Protein AF-A0A1F6S531-F1 (afdb_monomer_lite)

pLDDT: mean 73.33, std 18.39, range [29.98, 95.81]

Sequence 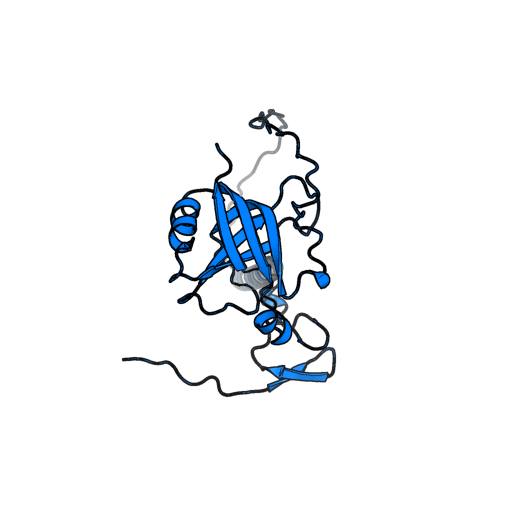(204 aa):
MEQKSELAGQTKKCPQCGEEILASAKKCKHCQADLRNWFVKHKIATAILALLVLIVIISAGGKNEEENKNIPASSNAESKSTAPSKKTVPLVNDPTIKQIGSIPADYIGQSFVLKVNAKTADYYNYGFDDETKYYALEIWDDSVDGDLDSIYAYVDKNDTNKQLVNQLLDSSVQLEINASIPKAKYESGSNAFMKIDSWKTLGN

Radius of gyration: 24.16 Å; chains: 1; bounding box: 59×64×54 Å

Foldseek 3Di:
DDDDDDPPDDWDADPPPRDIDGPPDQADLPPRDGPDDPCVVCVPVVVVVVVVVVVVVAVVVDDDDDDDDDDDDDDDDDDDDDDPDDPPDDDDPDVQEDAPVDPDPVQAQHKGKYWWKKAWDPDDAFQPPPPVFKTKMWIADPVDDDPPRTDIEIETCPDPCVVVHVVRHVHIFTKIFTKGAHNVSVVVSRPRGIYGPDIDTDDD

Secondary structure (DSSP, 8-state):
----------EEE-TTT--EEETT-SB-TTT--B-S-HHHHTHHHHHHHHHHHHHHHHHHS---------------------------PPPP--TTEEPTT---GGGBT-EEEEEEEEEEES---TT---TTTEEEEEEE-TT--STT-EEEEEEETTSTTHHHHHHHSSS-EEEEEEEEB-HHHHHTT-----EEEEEEEPP-

Structure (mmCIF, N/CA/C/O backbone):
data_AF-A0A1F6S531-F1
#
_entry.id   AF-A0A1F6S531-F1
#
loop_
_atom_site.group_PDB
_atom_site.id
_atom_site.type_symbol
_atom_site.label_atom_id
_atom_site.label_alt_id
_atom_site.label_comp_id
_atom_site.label_asym_id
_atom_site.label_entity_id
_atom_site.label_seq_id
_atom_site.pdbx_PDB_ins_code
_atom_site.Cartn_x
_atom_site.Cartn_y
_atom_site.Cartn_z
_atom_site.occupancy
_atom_site.B_iso_or_equiv
_atom_site.auth_seq_id
_atom_site.auth_comp_id
_atom_site.auth_asym_id
_atom_site.auth_atom_id
_atom_site.pdbx_PDB_model_num
ATOM 1 N N . MET A 1 1 ? -2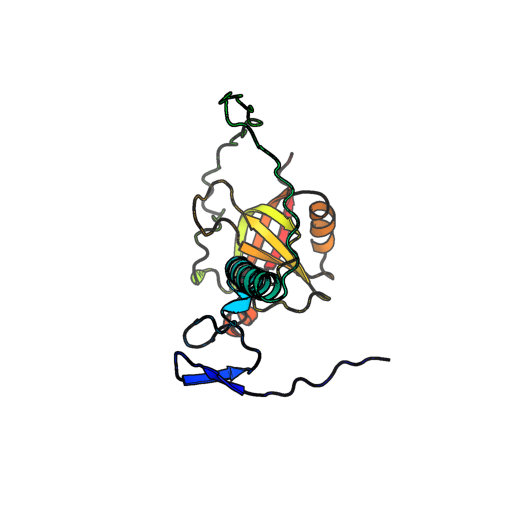6.397 -14.630 -7.270 1.00 39.91 1 MET A N 1
ATOM 2 C CA . MET A 1 1 ? -26.174 -15.839 -6.456 1.00 39.91 1 MET A CA 1
ATOM 3 C C . MET A 1 1 ? -24.800 -15.703 -5.846 1.00 39.91 1 MET A C 1
ATOM 5 O O . MET A 1 1 ? -23.796 -15.948 -6.500 1.00 39.91 1 MET A O 1
ATOM 9 N N . GLU A 1 2 ? -24.795 -15.152 -4.642 1.00 45.56 2 GLU A N 1
ATOM 10 C CA . GLU A 1 2 ? -23.636 -15.043 -3.772 1.00 45.56 2 GLU A CA 1
ATOM 11 C C . GLU A 1 2 ? -23.184 -16.438 -3.334 1.00 45.56 2 GLU A C 1
ATOM 13 O O . GLU A 1 2 ? -24.001 -17.249 -2.902 1.00 45.56 2 GLU A O 1
ATOM 18 N N . GLN A 1 3 ? -21.882 -16.701 -3.402 1.00 43.41 3 GLN A N 1
ATOM 19 C CA . GLN A 1 3 ? -21.244 -17.734 -2.590 1.00 43.41 3 GLN A CA 1
ATOM 20 C C . GLN A 1 3 ? -20.062 -17.107 -1.855 1.00 43.41 3 GLN A C 1
ATOM 22 O O . GLN A 1 3 ? -18.906 -17.193 -2.257 1.00 43.41 3 GLN A O 1
ATOM 27 N N . LYS A 1 4 ? -20.404 -16.428 -0.762 1.00 53.31 4 LYS A N 1
ATOM 28 C CA . LYS A 1 4 ? -19.510 -16.074 0.334 1.00 53.31 4 LYS A CA 1
ATOM 29 C C . LYS A 1 4 ? -19.969 -16.918 1.517 1.00 53.31 4 LYS A C 1
ATOM 31 O O . LYS A 1 4 ? -21.057 -16.655 2.009 1.00 53.31 4 LYS A O 1
ATOM 36 N N . SER A 1 5 ? -19.185 -17.921 1.918 1.00 51.22 5 SER A N 1
ATOM 37 C CA . SER A 1 5 ? -19.140 -18.516 3.271 1.00 51.22 5 SER A CA 1
ATOM 38 C C . SER A 1 5 ? -18.711 -19.984 3.210 1.00 51.22 5 SER A C 1
ATOM 40 O O . SER A 1 5 ? -19.517 -20.835 2.867 1.00 51.22 5 SER A O 1
ATOM 42 N N . GLU A 1 6 ? -17.447 -20.261 3.545 1.00 49.41 6 GLU A N 1
ATOM 43 C CA . GLU A 1 6 ? -17.045 -21.201 4.610 1.00 49.41 6 GLU A CA 1
ATOM 44 C C . GLU A 1 6 ? -15.519 -21.371 4.583 1.00 49.41 6 GLU A C 1
ATOM 46 O O . GLU A 1 6 ? -14.966 -22.217 3.888 1.00 49.41 6 GLU A O 1
ATOM 51 N N . LEU A 1 7 ? -14.805 -20.558 5.364 1.00 50.81 7 LEU A N 1
ATOM 52 C CA . LEU A 1 7 ? -13.472 -20.934 5.840 1.00 50.81 7 LEU A CA 1
ATOM 53 C C . LEU A 1 7 ? -13.449 -20.779 7.357 1.00 50.81 7 LEU A C 1
ATOM 55 O O . LEU A 1 7 ? -12.775 -19.921 7.926 1.00 50.81 7 LEU A O 1
ATOM 59 N N . ALA A 1 8 ? -14.263 -21.600 8.013 1.00 49.06 8 ALA A N 1
ATOM 60 C CA . ALA A 1 8 ? -14.217 -21.779 9.449 1.00 49.06 8 ALA A CA 1
ATOM 61 C C . ALA A 1 8 ? -12.842 -22.348 9.850 1.00 49.06 8 ALA A C 1
ATOM 63 O O . ALA A 1 8 ? -12.523 -23.506 9.599 1.00 49.06 8 ALA A O 1
ATOM 64 N N . GLY A 1 9 ? -12.006 -21.490 10.435 1.00 59.53 9 GLY A N 1
ATOM 65 C CA . GLY A 1 9 ? -11.371 -21.731 11.733 1.00 59.53 9 GLY A CA 1
ATOM 66 C C . GLY A 1 9 ? -10.470 -22.950 11.942 1.00 59.53 9 GLY A C 1
ATOM 67 O O . GLY A 1 9 ? -10.206 -23.263 13.095 1.00 59.53 9 GLY A O 1
ATOM 68 N N . GLN A 1 10 ? -9.974 -23.642 10.915 1.00 77.44 10 GLN A N 1
ATOM 69 C CA . GLN A 1 10 ? -8.943 -24.656 11.159 1.00 77.44 10 GLN A CA 1
ATOM 70 C C . GLN A 1 10 ? -7.645 -23.975 11.602 1.00 77.44 10 GLN A C 1
ATOM 72 O O . GLN A 1 10 ? -7.103 -23.118 10.898 1.00 77.44 10 GLN A O 1
ATOM 77 N N . THR A 1 11 ? -7.154 -24.353 12.778 1.00 88.50 11 THR A N 1
ATOM 78 C CA . THR A 1 11 ? -5.864 -23.946 13.330 1.00 88.50 11 THR A CA 1
ATOM 79 C C . THR A 1 11 ? -4.864 -25.094 13.225 1.00 88.50 11 THR A C 1
ATOM 81 O O . THR A 1 11 ? -5.215 -26.269 13.130 1.00 88.50 11 THR A O 1
ATOM 84 N N . LYS A 1 12 ? -3.581 -24.754 13.181 1.00 91.44 12 LYS A N 1
ATOM 85 C CA . LYS A 1 12 ? -2.459 -25.694 13.209 1.00 91.44 12 LYS A CA 1
ATOM 86 C C . LYS A 1 12 ? -1.388 -25.155 14.146 1.00 91.44 12 LYS A C 1
ATOM 88 O O . LYS A 1 12 ? -1.343 -23.956 14.412 1.00 91.44 12 LYS A O 1
ATOM 93 N N . LYS A 1 13 ? -0.484 -26.016 14.606 1.00 95.81 13 LYS A N 1
ATOM 94 C CA . LYS A 1 13 ? 0.700 -25.560 15.342 1.00 95.81 13 LYS A CA 1
ATOM 95 C C . LYS A 1 13 ? 1.766 -25.042 14.385 1.00 95.81 13 LYS A C 1
ATOM 97 O O . LYS A 1 13 ? 2.005 -25.621 13.324 1.00 95.81 13 LYS A O 1
ATOM 102 N N . CYS A 1 14 ? 2.422 -23.952 14.763 1.00 92.12 14 CYS A N 1
ATOM 103 C CA . CYS A 1 14 ? 3.577 -23.441 14.051 1.00 92.12 14 CYS A CA 1
ATOM 104 C C . CYS A 1 14 ? 4.725 -24.464 14.137 1.00 92.12 14 CYS A C 1
ATOM 106 O O . CYS A 1 14 ? 5.124 -24.826 15.243 1.00 92.12 14 CYS A O 1
ATOM 108 N N . PRO A 1 15 ? 5.325 -24.884 13.012 1.00 90.00 15 PRO A N 1
ATOM 109 C CA . PRO A 1 15 ? 6.425 -25.850 13.008 1.00 90.00 15 PRO A CA 1
ATOM 110 C C . PRO A 1 15 ? 7.745 -25.289 13.558 1.00 90.00 15 PRO A C 1
ATOM 112 O O . PRO A 1 15 ? 8.718 -26.026 13.652 1.00 90.00 15 PRO A O 1
ATOM 115 N N . GLN A 1 16 ? 7.821 -23.988 13.857 1.00 94.00 16 GLN A N 1
ATOM 116 C CA . GLN A 1 16 ? 9.036 -23.343 14.367 1.00 94.00 16 GLN A CA 1
ATOM 117 C C . GLN A 1 16 ? 8.944 -23.005 15.854 1.00 94.00 16 GLN A C 1
ATOM 119 O O . GLN A 1 16 ? 9.917 -23.190 16.571 1.00 94.00 16 GLN A O 1
ATOM 124 N N . CYS A 1 17 ? 7.787 -22.532 16.330 1.00 93.31 17 CYS A N 1
ATOM 125 C CA . CYS A 1 17 ? 7.618 -22.139 17.734 1.00 93.31 17 CYS A CA 1
ATOM 126 C C . CYS A 1 17 ? 6.516 -22.901 18.483 1.00 93.31 17 CYS A C 1
ATOM 128 O O . CYS A 1 17 ? 6.317 -22.653 19.663 1.00 93.31 17 CYS A O 1
ATOM 130 N N . GLY A 1 18 ? 5.776 -23.801 17.829 1.00 94.12 18 GLY A N 1
ATOM 131 C CA . GLY A 1 18 ? 4.748 -24.635 18.468 1.00 94.12 18 GLY A CA 1
ATOM 132 C C . GLY A 1 18 ? 3.410 -23.947 18.760 1.00 94.12 18 GLY A C 1
ATOM 133 O O . GLY A 1 18 ? 2.445 -24.640 19.080 1.00 94.12 18 GLY A O 1
ATOM 134 N N . GLU A 1 19 ? 3.334 -22.624 18.605 1.00 93.69 19 GLU A N 1
ATOM 135 C CA . GLU A 1 19 ? 2.134 -21.827 18.884 1.00 93.69 19 GLU A CA 1
ATOM 136 C C . GLU A 1 19 ? 0.988 -22.076 17.903 1.00 93.69 19 GLU A C 1
ATOM 138 O O . GLU A 1 19 ? 1.203 -22.439 16.742 1.00 93.69 19 GLU A O 1
ATOM 143 N N . GLU A 1 20 ? -0.239 -21.841 18.362 1.00 93.12 20 GLU A N 1
ATOM 144 C CA . GLU A 1 20 ? -1.445 -22.049 17.567 1.00 93.12 20 GLU A CA 1
ATOM 145 C C . GLU A 1 20 ? -1.684 -20.897 16.579 1.00 93.12 20 GLU A C 1
ATOM 147 O O . GLU A 1 20 ? -1.779 -19.717 16.927 1.00 93.12 20 GLU A O 1
ATOM 152 N N . ILE A 1 21 ? -1.767 -21.253 15.300 1.00 89.62 21 ILE A N 1
ATOM 153 C CA . ILE A 1 21 ? -1.905 -20.326 14.178 1.00 89.62 21 ILE A CA 1
ATOM 154 C C . ILE A 1 21 ? -3.017 -20.797 13.243 1.00 89.62 21 ILE A C 1
ATOM 156 O O . ILE A 1 21 ? -3.363 -21.974 13.207 1.00 89.62 21 ILE A O 1
ATOM 160 N N . LEU A 1 22 ? -3.558 -19.893 12.429 1.00 86.88 22 LEU A N 1
ATOM 161 C CA . LEU A 1 22 ? -4.527 -20.266 11.398 1.00 86.88 22 LEU A CA 1
ATOM 162 C C . LEU A 1 22 ? -3.893 -21.244 10.396 1.00 86.88 22 LEU A C 1
ATOM 164 O O . LEU A 1 22 ? -2.735 -21.086 10.001 1.00 86.88 22 LEU A O 1
ATOM 168 N N . ALA A 1 23 ? -4.647 -22.241 9.936 1.00 84.94 23 ALA A N 1
ATOM 169 C CA . ALA A 1 23 ? -4.158 -23.228 8.973 1.00 84.94 23 ALA A CA 1
ATOM 170 C C . ALA A 1 23 ? -3.715 -22.579 7.651 1.00 84.94 23 ALA A C 1
ATOM 172 O O . ALA A 1 23 ? -2.736 -23.022 7.042 1.00 84.94 23 ALA A O 1
ATOM 173 N N . SER A 1 24 ? -4.369 -21.481 7.266 1.00 82.12 24 SER A N 1
ATOM 174 C CA . SER A 1 24 ? -4.050 -20.648 6.101 1.00 82.12 24 SER A CA 1
ATOM 175 C C . SER A 1 24 ? -2.905 -19.649 6.327 1.00 82.12 24 SER A C 1
ATOM 177 O O . SER A 1 24 ? -2.511 -18.952 5.389 1.00 82.12 24 SER A O 1
ATOM 179 N N . ALA A 1 25 ? -2.340 -19.561 7.539 1.00 83.75 25 ALA A N 1
ATOM 180 C CA . ALA A 1 25 ? -1.285 -18.601 7.846 1.00 83.75 25 ALA A CA 1
ATOM 181 C C . ALA A 1 25 ? -0.012 -18.884 7.029 1.00 83.75 25 ALA A C 1
ATOM 183 O O . ALA A 1 25 ? 0.567 -19.972 7.095 1.00 83.75 25 ALA A O 1
ATOM 184 N N . LYS A 1 26 ? 0.438 -17.869 6.280 1.00 87.44 26 LYS A N 1
ATOM 185 C CA . LYS A 1 26 ? 1.689 -17.874 5.496 1.00 87.44 26 LYS A CA 1
ATOM 186 C C . LYS A 1 26 ? 2.912 -17.466 6.325 1.00 87.44 26 LYS A C 1
ATOM 188 O O . LYS A 1 26 ? 4.030 -17.781 5.940 1.00 87.44 26 LYS A O 1
ATOM 193 N N . LYS A 1 27 ? 2.706 -16.792 7.458 1.00 85.56 27 LYS A N 1
ATOM 194 C CA . LYS A 1 27 ? 3.731 -16.450 8.452 1.00 85.56 27 LYS A CA 1
ATOM 195 C C . LYS A 1 27 ? 3.190 -16.660 9.859 1.00 85.56 27 LYS A C 1
ATOM 197 O O . LYS A 1 27 ? 1.991 -16.504 10.090 1.00 85.56 27 LYS A O 1
ATOM 202 N N . CYS A 1 28 ? 4.067 -17.003 10.795 1.00 86.69 28 CYS A N 1
ATOM 203 C CA . CYS A 1 28 ? 3.702 -17.112 12.203 1.00 86.69 28 CYS A CA 1
ATOM 204 C C . CYS A 1 28 ? 3.642 -15.730 12.868 1.00 86.69 28 CYS A C 1
ATOM 206 O O . CYS A 1 28 ? 4.615 -14.989 12.809 1.00 86.69 28 CYS A O 1
ATOM 208 N N . LYS A 1 29 ? 2.550 -15.405 13.570 1.00 85.75 29 LYS A N 1
ATOM 209 C CA . LYS A 1 29 ? 2.426 -14.138 14.319 1.00 85.75 29 LYS A CA 1
ATOM 210 C C . LYS A 1 29 ? 3.319 -14.061 15.567 1.00 85.75 29 LYS A C 1
ATOM 212 O O . LYS A 1 29 ? 3.649 -12.969 16.007 1.00 85.75 29 LYS A O 1
ATOM 217 N N . HIS A 1 30 ? 3.715 -15.210 16.117 1.00 86.31 30 HIS A N 1
ATOM 218 C CA . HIS A 1 30 ? 4.507 -15.288 17.348 1.00 86.31 30 HIS A CA 1
ATOM 219 C C . HIS A 1 30 ? 6.012 -15.206 17.079 1.00 86.31 30 HIS A C 1
ATOM 221 O O . HIS A 1 30 ? 6.714 -14.464 17.752 1.00 86.31 30 HIS A O 1
ATOM 227 N N . CYS A 1 31 ? 6.509 -15.947 16.082 1.00 84.75 31 CYS A N 1
ATOM 228 C CA . CYS A 1 31 ? 7.944 -16.033 15.785 1.00 84.75 31 CYS A CA 1
ATOM 229 C C . CYS A 1 31 ? 8.347 -15.475 14.415 1.00 84.75 31 CYS A C 1
ATOM 231 O O . CYS A 1 31 ? 9.515 -15.545 14.052 1.00 84.75 31 CYS A O 1
ATOM 233 N N . GLN A 1 32 ? 7.394 -14.969 13.626 1.00 83.94 32 GLN A N 1
ATOM 234 C CA . GLN A 1 32 ? 7.625 -14.374 12.300 1.00 83.94 32 GLN A CA 1
ATOM 235 C C . GLN A 1 32 ? 8.219 -15.318 11.239 1.00 83.94 32 GLN A C 1
ATOM 237 O O . GLN A 1 32 ? 8.514 -14.888 10.122 1.00 83.94 32 GLN A O 1
ATOM 242 N N . ALA A 1 33 ? 8.322 -16.618 11.537 1.00 83.06 33 ALA A N 1
ATOM 243 C CA . ALA A 1 33 ? 8.775 -17.616 10.579 1.00 83.06 33 ALA A CA 1
ATOM 244 C C . ALA A 1 33 ? 7.851 -17.700 9.354 1.00 83.06 33 ALA A C 1
ATOM 246 O O . ALA A 1 33 ? 6.623 -17.647 9.478 1.00 83.06 33 ALA A O 1
ATOM 247 N N . ASP A 1 34 ? 8.456 -17.867 8.176 1.00 86.50 34 ASP A N 1
ATOM 248 C CA . ASP A 1 34 ? 7.755 -18.104 6.914 1.00 86.50 34 ASP A CA 1
ATOM 249 C C . ASP A 1 34 ? 7.265 -19.553 6.844 1.00 86.50 34 ASP A C 1
ATOM 251 O O . ASP A 1 34 ? 8.038 -20.494 7.006 1.00 86.50 34 ASP A O 1
ATOM 255 N N . LEU A 1 35 ? 5.963 -19.721 6.630 1.00 87.19 35 LEU A N 1
ATOM 256 C CA . LEU A 1 35 ? 5.263 -21.006 6.643 1.00 87.19 35 LEU A CA 1
ATOM 257 C C . LEU A 1 35 ? 4.836 -21.447 5.243 1.00 87.19 35 LEU A C 1
ATOM 259 O O . LEU A 1 35 ? 4.127 -22.444 5.096 1.00 87.19 35 LEU A O 1
ATOM 263 N N . ARG A 1 36 ? 5.204 -20.685 4.208 1.00 85.19 36 ARG A N 1
ATOM 264 C CA . ARG A 1 36 ? 4.893 -21.031 2.821 1.00 85.19 36 ARG A CA 1
ATOM 265 C C . ARG A 1 36 ? 5.689 -22.261 2.407 1.00 85.19 36 ARG A C 1
ATOM 267 O O . ARG A 1 36 ? 6.866 -22.394 2.736 1.00 85.19 36 ARG A O 1
ATOM 274 N N . ASN A 1 37 ? 5.054 -23.133 1.624 1.00 80.75 37 ASN A N 1
ATOM 275 C CA . ASN A 1 37 ? 5.745 -24.268 1.024 1.00 80.75 37 ASN A CA 1
ATOM 276 C C . ASN A 1 37 ? 6.974 -23.778 0.251 1.00 80.75 37 ASN A C 1
ATOM 278 O O . ASN A 1 37 ? 6.879 -22.847 -0.555 1.00 80.75 37 ASN A O 1
ATOM 282 N N . TRP A 1 38 ? 8.105 -24.457 0.451 1.00 77.88 38 TRP A N 1
ATOM 283 C CA . TRP A 1 38 ? 9.367 -24.162 -0.231 1.00 77.88 38 TRP A CA 1
ATOM 284 C C . TRP A 1 38 ? 9.188 -24.057 -1.754 1.00 77.88 38 TRP A C 1
ATOM 286 O O . TRP A 1 38 ? 9.737 -23.155 -2.388 1.00 77.88 38 TRP A O 1
ATOM 296 N N . PHE A 1 39 ? 8.307 -24.894 -2.313 1.00 72.12 39 PHE A N 1
ATOM 297 C CA . PHE A 1 39 ? 7.998 -24.916 -3.738 1.00 72.12 39 PHE A CA 1
ATOM 298 C C . PHE A 1 39 ? 7.416 -23.602 -4.287 1.00 72.12 39 PHE A C 1
ATOM 300 O O . PHE A 1 39 ? 7.673 -23.244 -5.435 1.00 72.12 39 PHE A O 1
ATOM 307 N N . VAL A 1 40 ? 6.652 -22.868 -3.471 1.00 74.12 40 VAL A N 1
ATOM 308 C CA . VAL A 1 40 ? 6.044 -21.580 -3.849 1.00 74.12 40 VAL A CA 1
ATOM 309 C C . VAL A 1 40 ? 7.046 -20.435 -3.693 1.00 74.12 40 VAL A C 1
ATOM 311 O O . VAL A 1 40 ? 6.989 -19.462 -4.444 1.00 74.12 40 VAL A O 1
ATOM 314 N N . LYS A 1 41 ? 7.977 -20.554 -2.739 1.00 75.00 41 LYS A N 1
ATOM 315 C CA . LYS A 1 41 ? 9.041 -19.570 -2.506 1.00 75.00 41 LYS A CA 1
ATOM 316 C C . LYS A 1 41 ? 10.108 -19.614 -3.602 1.00 75.00 41 LYS A C 1
ATOM 318 O O . LYS A 1 41 ? 10.566 -18.567 -4.043 1.00 75.00 41 LYS A O 1
ATOM 323 N N . HIS A 1 42 ? 10.470 -20.805 -4.075 1.00 81.88 42 HIS A N 1
ATOM 324 C CA . HIS A 1 42 ? 11.524 -20.992 -5.072 1.00 81.88 42 HIS A CA 1
ATOM 325 C C . HIS A 1 42 ? 10.966 -21.453 -6.420 1.00 81.88 42 HIS A C 1
ATOM 327 O O . HIS A 1 42 ? 11.337 -22.513 -6.915 1.00 81.88 42 HIS A O 1
ATOM 333 N N . LYS A 1 43 ? 10.103 -20.629 -7.034 1.00 80.69 43 LYS A N 1
ATOM 334 C CA . LYS A 1 43 ? 9.470 -20.909 -8.341 1.00 80.69 43 LYS A CA 1
ATOM 335 C C . LYS A 1 43 ? 10.474 -21.301 -9.436 1.00 80.69 43 LYS A C 1
ATOM 337 O O . LYS A 1 43 ? 10.178 -22.142 -10.273 1.00 80.69 43 LYS A O 1
ATOM 342 N N . ILE A 1 44 ? 11.667 -20.704 -9.415 1.00 84.75 44 ILE A N 1
ATOM 343 C CA . ILE A 1 44 ? 12.729 -20.993 -10.387 1.00 84.75 44 ILE A CA 1
ATOM 344 C C . ILE A 1 44 ? 13.367 -22.362 -10.107 1.00 84.75 44 ILE A C 1
ATOM 346 O O . ILE A 1 44 ? 13.503 -23.171 -11.018 1.00 84.75 44 ILE A O 1
ATOM 350 N N . ALA A 1 45 ? 13.707 -22.665 -8.850 1.00 85.06 45 ALA A N 1
ATOM 351 C CA . ALA A 1 45 ? 14.329 -23.945 -8.498 1.00 85.06 45 ALA A CA 1
ATOM 352 C C . ALA A 1 45 ? 13.374 -25.128 -8.717 1.00 85.06 45 ALA A C 1
ATOM 354 O O . ALA A 1 45 ? 13.795 -26.191 -9.167 1.00 85.06 45 ALA A O 1
ATOM 355 N N . THR A 1 46 ? 12.081 -24.940 -8.444 1.00 87.25 46 THR A N 1
ATOM 356 C CA . THR A 1 46 ? 11.062 -25.959 -8.714 1.00 87.25 46 THR A CA 1
ATOM 357 C C . THR A 1 46 ? 10.824 -26.174 -10.198 1.00 87.25 46 THR A C 1
ATOM 359 O O . THR A 1 46 ? 10.699 -27.323 -10.612 1.00 87.25 46 THR A O 1
ATOM 362 N N . ALA A 1 47 ? 10.826 -25.109 -11.004 1.00 89.25 47 ALA A N 1
ATOM 363 C CA . ALA A 1 47 ? 10.767 -25.224 -12.458 1.00 89.25 47 ALA A CA 1
ATOM 364 C C . ALA A 1 47 ? 11.977 -25.989 -13.019 1.00 89.25 47 ALA A C 1
ATOM 366 O O . ALA A 1 47 ? 11.804 -26.888 -13.838 1.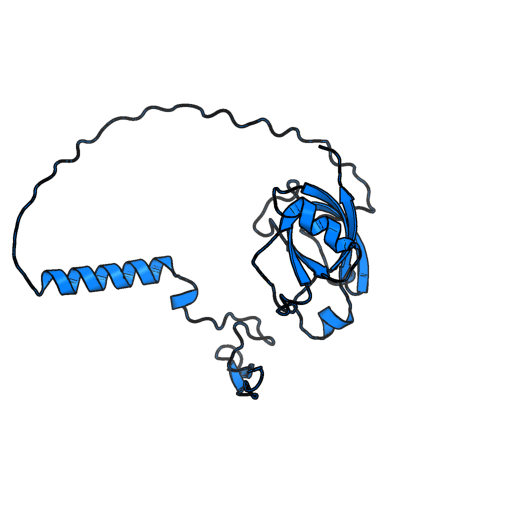00 89.25 47 ALA A O 1
ATOM 367 N N . ILE A 1 48 ? 13.188 -25.695 -12.530 1.00 92.44 48 ILE A N 1
ATOM 368 C CA . ILE A 1 48 ? 14.414 -26.405 -12.931 1.00 92.44 48 ILE A CA 1
ATOM 369 C C . ILE A 1 48 ? 14.338 -27.887 -12.543 1.00 92.44 48 ILE A C 1
ATOM 371 O O . ILE A 1 48 ? 14.633 -28.751 -13.364 1.00 92.44 48 ILE A O 1
ATOM 375 N N . LEU A 1 49 ? 13.906 -28.206 -11.320 1.00 90.06 49 LEU A N 1
ATOM 376 C CA . LEU A 1 49 ? 13.793 -29.594 -10.867 1.00 90.06 49 LEU A CA 1
ATOM 377 C C . LEU A 1 49 ? 12.744 -30.378 -11.671 1.00 90.06 49 LEU A C 1
ATOM 379 O O . LEU A 1 49 ? 13.001 -31.513 -12.064 1.00 90.06 49 LEU A O 1
ATOM 383 N N . ALA A 1 50 ? 11.598 -29.765 -11.976 1.00 91.31 50 ALA A N 1
ATOM 384 C CA . ALA A 1 50 ? 10.585 -30.365 -12.840 1.00 91.31 50 ALA A CA 1
ATOM 385 C C . ALA A 1 50 ? 11.114 -30.611 -14.264 1.00 91.31 50 ALA A C 1
ATOM 387 O O . ALA A 1 50 ? 10.866 -31.675 -14.830 1.00 91.31 50 ALA A O 1
ATOM 388 N N . LEU A 1 51 ? 11.886 -29.670 -14.820 1.00 92.56 51 LEU A N 1
ATOM 389 C CA . LEU A 1 51 ? 12.515 -29.812 -16.135 1.00 92.56 51 LEU A CA 1
ATOM 390 C C . LEU A 1 51 ? 13.529 -30.964 -16.162 1.00 92.56 51 LEU A C 1
ATOM 392 O O . LEU A 1 51 ? 13.520 -31.762 -17.095 1.00 92.56 51 LEU A O 1
ATOM 396 N N . LEU A 1 52 ? 14.367 -31.092 -15.130 1.00 92.88 52 LEU A N 1
ATOM 397 C CA . LEU A 1 52 ? 15.328 -32.194 -15.024 1.00 92.88 52 LEU A CA 1
ATOM 398 C C . LEU A 1 52 ? 14.627 -33.555 -14.950 1.00 92.88 52 LEU A C 1
ATOM 400 O O . LEU A 1 52 ? 15.031 -34.491 -15.635 1.00 92.88 52 LEU A O 1
ATOM 404 N N . VAL A 1 53 ? 13.541 -33.658 -14.179 1.00 92.44 53 VAL A N 1
ATOM 405 C CA . VAL A 1 53 ? 12.722 -34.879 -14.121 1.00 92.44 53 VAL A CA 1
ATOM 406 C C . VAL A 1 53 ? 12.096 -35.185 -15.486 1.00 92.44 53 VAL A C 1
ATOM 408 O O . VAL A 1 53 ? 12.105 -36.338 -15.915 1.00 92.44 53 VAL A O 1
ATOM 411 N N . LEU A 1 54 ? 11.614 -34.168 -16.208 1.00 90.44 54 LEU A N 1
ATOM 412 C CA . LEU A 1 54 ? 11.050 -34.330 -17.550 1.00 90.44 54 LEU A CA 1
ATOM 413 C C . LEU A 1 54 ? 12.088 -34.871 -18.550 1.00 90.44 54 LEU A C 1
ATOM 415 O O . LEU A 1 54 ? 11.781 -35.789 -19.306 1.00 90.44 54 LEU A O 1
ATOM 419 N N . ILE A 1 55 ? 13.324 -34.357 -18.523 1.00 87.12 55 ILE A N 1
ATOM 420 C CA . ILE A 1 55 ? 14.426 -34.823 -19.389 1.00 87.12 55 ILE A CA 1
ATOM 421 C C . ILE A 1 55 ? 14.734 -36.303 -19.134 1.00 87.12 55 ILE A C 1
ATOM 423 O O . ILE A 1 55 ? 14.921 -37.066 -20.085 1.00 87.12 55 ILE A O 1
ATOM 427 N N . VAL A 1 56 ? 14.741 -36.736 -17.869 1.00 87.69 56 VAL A N 1
ATOM 428 C CA . VAL A 1 56 ? 14.957 -38.148 -17.511 1.00 87.69 56 VAL A CA 1
ATOM 429 C C . VAL A 1 56 ? 13.830 -39.036 -18.052 1.00 87.69 56 VAL A C 1
ATOM 431 O O . VAL A 1 56 ? 14.108 -40.098 -18.605 1.00 87.69 56 VAL A O 1
ATOM 434 N N . ILE A 1 57 ? 12.571 -38.592 -17.962 1.00 85.19 57 ILE A N 1
ATOM 435 C CA . ILE A 1 57 ? 11.415 -39.338 -18.489 1.00 85.19 57 ILE A CA 1
ATOM 436 C C . ILE A 1 57 ? 11.482 -39.460 -20.020 1.00 85.19 57 ILE A C 1
ATOM 438 O O . ILE A 1 57 ? 11.249 -40.544 -20.552 1.00 85.19 57 ILE A O 1
ATOM 442 N N . ILE A 1 58 ? 11.845 -38.386 -20.730 1.00 78.19 58 ILE A N 1
ATOM 443 C CA . ILE A 1 58 ? 11.990 -38.397 -22.197 1.00 78.19 58 ILE A CA 1
ATOM 444 C C . ILE A 1 58 ? 13.132 -39.332 -22.622 1.00 78.19 58 ILE A C 1
ATOM 446 O O . ILE A 1 58 ? 12.990 -40.094 -23.575 1.00 78.19 58 ILE A O 1
ATOM 450 N N . SER A 1 59 ? 14.239 -39.336 -21.876 1.00 68.69 59 SER A N 1
ATOM 451 C CA . SER A 1 59 ? 15.411 -40.174 -22.175 1.00 68.69 59 SER A CA 1
ATOM 452 C C . SER A 1 59 ? 15.150 -41.672 -21.955 1.00 68.69 59 SER A C 1
ATOM 454 O O . SER A 1 59 ? 15.785 -42.508 -22.592 1.00 68.69 59 SER A O 1
ATOM 456 N N . ALA A 1 60 ? 14.198 -42.029 -21.086 1.00 69.38 60 ALA A N 1
ATOM 457 C CA . ALA A 1 60 ? 13.800 -43.416 -20.836 1.00 69.38 60 ALA A CA 1
ATOM 458 C C . ALA A 1 60 ? 12.779 -43.970 -21.859 1.00 69.38 60 ALA A C 1
ATOM 460 O O . ALA A 1 60 ? 12.547 -45.178 -21.891 1.00 69.38 60 ALA A O 1
ATOM 461 N N . GLY A 1 61 ? 12.182 -43.119 -22.706 1.00 61.03 61 GLY A N 1
ATOM 462 C CA . GLY A 1 61 ? 11.158 -43.472 -23.704 1.00 61.03 61 GLY A CA 1
ATOM 463 C C . GLY A 1 61 ? 11.627 -43.333 -25.157 1.00 61.03 61 GLY A C 1
ATOM 464 O O . GLY A 1 61 ? 10.905 -42.780 -25.981 1.00 61.03 61 GLY A O 1
ATOM 465 N N . GLY A 1 62 ? 12.850 -43.779 -25.453 1.00 56.06 62 GLY A N 1
ATOM 466 C CA . GLY A 1 62 ? 13.604 -43.429 -26.659 1.00 56.06 62 GLY A CA 1
ATOM 467 C C . GLY A 1 62 ? 12.898 -43.547 -28.019 1.00 56.06 62 GLY A C 1
ATOM 468 O O . GLY A 1 62 ? 12.221 -44.529 -28.315 1.00 56.06 62 GLY A O 1
ATOM 469 N N . LYS A 1 63 ? 13.204 -42.570 -28.883 1.00 44.84 63 LYS A N 1
ATOM 470 C CA . LYS A 1 63 ? 13.486 -42.708 -30.323 1.00 44.84 63 LYS A CA 1
ATOM 471 C C . LYS A 1 63 ? 14.536 -41.648 -30.675 1.00 44.84 63 LYS A C 1
ATOM 473 O O . LYS A 1 63 ? 14.313 -40.464 -30.451 1.00 44.84 63 LYS A O 1
ATOM 478 N N . ASN A 1 64 ? 15.698 -42.104 -31.137 1.00 51.09 64 ASN A N 1
ATOM 479 C CA . ASN A 1 64 ? 16.829 -41.259 -31.508 1.00 51.09 64 ASN A CA 1
ATOM 480 C C . ASN A 1 64 ? 16.568 -40.613 -32.872 1.00 51.09 64 ASN A C 1
ATOM 482 O O . ASN A 1 64 ? 16.384 -41.336 -33.847 1.00 51.09 64 ASN A O 1
ATOM 486 N N . GLU A 1 65 ? 16.629 -39.287 -32.941 1.00 52.44 65 GLU A N 1
ATOM 487 C CA . GLU A 1 65 ? 16.881 -38.553 -34.181 1.00 52.44 65 GLU A CA 1
ATOM 488 C C . GLU A 1 65 ? 17.803 -37.375 -33.848 1.00 52.44 65 GLU A C 1
ATOM 490 O O . GLU A 1 65 ? 17.469 -36.482 -33.069 1.00 52.44 65 GLU A O 1
ATOM 495 N N . GLU A 1 66 ? 19.024 -37.458 -34.370 1.00 48.00 66 GLU A N 1
ATOM 496 C CA . GLU A 1 66 ? 20.066 -36.446 -34.257 1.00 48.00 66 GLU A CA 1
ATOM 497 C C . GLU A 1 66 ? 19.737 -35.277 -35.199 1.00 48.00 66 GLU A C 1
ATOM 499 O O . GLU A 1 66 ? 19.827 -35.423 -36.416 1.00 48.00 66 GLU A O 1
ATOM 504 N N . GLU A 1 67 ? 19.419 -34.092 -34.668 1.00 42.25 67 GLU A N 1
ATOM 505 C CA . GLU A 1 67 ? 19.589 -32.842 -35.422 1.00 42.25 67 GLU A CA 1
ATOM 506 C C . GLU A 1 67 ? 20.689 -32.009 -34.765 1.00 42.25 67 GLU A C 1
ATOM 508 O O . GLU A 1 67 ? 20.528 -31.372 -33.723 1.00 42.25 67 GLU A O 1
ATOM 513 N N . ASN A 1 68 ? 21.851 -32.055 -35.407 1.00 48.88 68 ASN A N 1
ATOM 514 C CA . ASN A 1 68 ? 23.026 -31.262 -35.105 1.00 48.88 68 ASN A CA 1
ATOM 515 C C . ASN A 1 68 ? 22.811 -29.825 -35.607 1.00 48.88 68 ASN A C 1
ATOM 517 O O . ASN A 1 68 ? 22.821 -29.579 -36.815 1.00 48.88 68 ASN A O 1
ATOM 521 N N . LYS A 1 69 ? 22.657 -28.861 -34.692 1.00 47.88 69 LYS A N 1
ATOM 522 C CA . LYS A 1 69 ? 22.825 -27.436 -35.007 1.00 47.88 69 LYS A CA 1
ATOM 523 C C . LYS A 1 69 ? 23.971 -26.839 -34.206 1.00 47.88 69 LYS A C 1
ATOM 525 O O . LYS A 1 69 ? 23.837 -26.460 -33.047 1.00 47.88 69 LYS A O 1
ATOM 530 N N . ASN A 1 70 ? 25.101 -26.753 -34.901 1.00 47.38 70 ASN A N 1
ATOM 531 C CA . ASN A 1 70 ? 26.247 -25.917 -34.580 1.00 47.38 70 ASN A CA 1
ATOM 532 C C . ASN A 1 70 ? 25.812 -24.475 -34.267 1.00 47.38 70 ASN A C 1
ATOM 534 O O . ASN A 1 70 ? 25.175 -23.823 -35.094 1.00 47.38 70 ASN A O 1
ATOM 538 N N . ILE A 1 71 ? 26.222 -23.965 -33.105 1.00 53.09 71 ILE A N 1
ATOM 539 C CA . ILE A 1 71 ? 26.196 -22.538 -32.766 1.00 53.09 71 ILE A CA 1
ATOM 540 C C . ILE A 1 71 ? 27.658 -22.073 -32.705 1.00 53.09 71 ILE A C 1
ATOM 542 O O . ILE A 1 71 ? 28.409 -22.588 -31.873 1.00 53.09 71 ILE A O 1
ATOM 546 N N . PRO A 1 72 ? 28.102 -21.139 -33.566 1.00 48.59 72 PRO A N 1
ATOM 547 C CA . PRO A 1 72 ? 29.442 -20.579 -33.477 1.00 48.59 72 PRO A CA 1
ATOM 548 C C . PRO A 1 72 ? 29.536 -19.495 -32.394 1.00 48.59 72 PRO A C 1
ATOM 550 O O . PRO A 1 72 ? 28.602 -18.731 -32.152 1.00 48.59 72 PRO A O 1
ATOM 553 N N . ALA A 1 73 ? 30.707 -19.453 -31.764 1.00 35.41 73 ALA A N 1
ATOM 554 C CA . ALA A 1 73 ? 31.128 -18.479 -30.767 1.00 35.41 73 ALA A CA 1
ATOM 555 C C . ALA A 1 73 ? 31.804 -17.244 -31.403 1.00 35.41 73 ALA A C 1
ATOM 557 O O . ALA A 1 73 ? 32.297 -17.308 -32.529 1.00 35.41 73 ALA A O 1
ATOM 558 N N . SER A 1 74 ? 31.947 -16.193 -30.579 1.00 39.28 74 SER A N 1
ATOM 559 C CA . SER A 1 74 ? 32.649 -14.907 -30.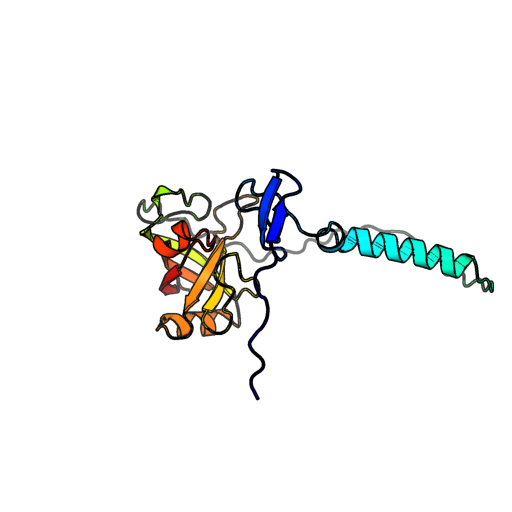793 1.00 39.28 74 SER A CA 1
ATOM 560 C C . SER A 1 74 ? 31.799 -13.820 -31.479 1.00 39.28 74 SER A C 1
ATOM 562 O O . SER A 1 74 ? 31.115 -14.098 -32.450 1.00 39.28 74 SER A O 1
ATOM 564 N N . SER A 1 75 ? 31.745 -12.558 -31.043 1.00 38.88 75 SER A N 1
ATOM 565 C CA . SER A 1 75 ? 32.739 -11.734 -30.348 1.00 38.88 75 SER A CA 1
ATOM 566 C C . SER A 1 75 ? 32.098 -10.606 -29.524 1.00 38.88 75 SER A C 1
ATOM 568 O O . SER A 1 75 ? 31.012 -10.128 -29.846 1.00 38.88 75 SER A O 1
ATOM 570 N N . ASN A 1 76 ? 32.837 -10.122 -28.523 1.00 47.66 76 ASN A N 1
ATOM 571 C CA . ASN A 1 76 ? 32.569 -8.881 -27.794 1.00 47.66 76 ASN A CA 1
ATOM 572 C C . ASN A 1 76 ? 32.396 -7.667 -28.726 1.00 47.66 76 ASN A C 1
ATOM 574 O O . ASN A 1 76 ? 33.234 -7.433 -29.596 1.00 47.66 76 ASN A O 1
ATOM 578 N N . ALA A 1 77 ? 31.387 -6.843 -28.437 1.00 38.97 77 ALA A N 1
ATOM 579 C CA . ALA A 1 77 ? 31.373 -5.417 -28.741 1.00 38.97 77 ALA A CA 1
ATOM 580 C C . ALA A 1 77 ? 30.549 -4.678 -27.677 1.00 38.97 77 ALA A C 1
ATOM 582 O O . ALA A 1 77 ? 29.336 -4.832 -27.551 1.00 38.97 77 ALA A O 1
ATOM 583 N N . GLU A 1 78 ? 31.274 -3.892 -26.895 1.00 38.38 78 GLU A N 1
ATOM 584 C CA . GLU A 1 78 ? 30.806 -2.870 -25.978 1.00 38.38 78 GLU A CA 1
ATOM 585 C C . GLU A 1 78 ? 30.074 -1.766 -26.754 1.00 38.38 78 GLU A C 1
ATOM 587 O O . GLU A 1 78 ? 30.626 -1.180 -27.682 1.00 38.38 78 GLU A O 1
ATOM 592 N N . SER A 1 79 ? 28.831 -1.466 -26.371 1.00 32.78 79 SER A N 1
ATOM 593 C CA . SER A 1 79 ? 28.142 -0.250 -26.806 1.00 32.78 79 SER A CA 1
ATOM 594 C C . SER A 1 79 ? 27.258 0.285 -25.684 1.00 32.78 79 SER A C 1
ATOM 596 O O . SER A 1 79 ? 26.069 -0.002 -25.584 1.00 32.78 79 SER A O 1
ATOM 598 N N . LYS A 1 80 ? 27.912 1.052 -24.810 1.00 39.66 80 LYS A N 1
ATOM 599 C CA . LYS A 1 80 ? 27.472 2.336 -24.247 1.00 39.66 80 LYS A CA 1
ATOM 600 C C . LYS A 1 80 ? 26.017 2.713 -24.583 1.00 39.66 80 LYS A C 1
ATOM 602 O O . LYS A 1 80 ? 25.756 3.387 -25.576 1.00 39.66 80 LYS A O 1
ATOM 607 N N . SER A 1 81 ? 25.087 2.318 -23.713 1.00 34.84 81 SER A N 1
ATOM 608 C CA . SER A 1 81 ? 23.738 2.883 -23.670 1.00 34.84 81 SER A CA 1
ATOM 609 C C . SER A 1 81 ? 23.708 3.974 -22.609 1.00 34.84 81 SER A C 1
ATOM 611 O O . SER A 1 81 ? 23.756 3.717 -21.407 1.00 34.84 81 SER A O 1
ATOM 613 N N . THR A 1 82 ? 23.697 5.210 -23.089 1.00 30.86 82 THR A N 1
ATOM 614 C CA . THR A 1 82 ? 23.579 6.441 -22.318 1.00 30.86 82 THR A CA 1
ATOM 615 C C . THR A 1 82 ? 22.258 6.434 -21.549 1.00 30.86 82 THR A C 1
ATOM 617 O O . THR A 1 82 ? 21.182 6.453 -22.142 1.00 30.86 82 THR A O 1
ATOM 620 N N . ALA A 1 83 ? 22.352 6.392 -20.223 1.00 36.78 83 ALA A N 1
ATOM 621 C CA . ALA A 1 83 ? 21.236 6.598 -19.313 1.00 36.78 83 ALA A CA 1
ATOM 622 C C . ALA A 1 83 ? 20.588 7.979 -19.549 1.00 36.78 83 ALA A C 1
ATOM 624 O O . ALA A 1 83 ? 21.317 8.969 -19.684 1.00 36.78 83 ALA A O 1
ATOM 625 N N . PRO A 1 84 ? 19.247 8.100 -19.544 1.00 33.69 84 PRO A N 1
ATOM 626 C CA . PRO A 1 84 ? 18.598 9.384 -19.343 1.00 33.69 84 PRO A CA 1
ATOM 627 C C . PRO A 1 84 ? 18.971 9.901 -17.953 1.00 33.69 84 PRO A C 1
ATOM 629 O O . PRO A 1 84 ? 18.668 9.301 -16.925 1.00 33.69 84 PRO A O 1
ATOM 632 N N . SER A 1 85 ? 19.716 10.999 -17.971 1.00 29.98 85 SER A N 1
ATOM 633 C CA . SER A 1 85 ? 20.304 11.696 -16.839 1.00 29.98 85 SER A CA 1
ATOM 634 C C . SER A 1 85 ? 19.308 11.927 -15.698 1.00 29.98 85 SER A C 1
ATOM 636 O O . SER A 1 85 ? 18.384 12.732 -15.820 1.00 29.98 85 SER A O 1
ATOM 638 N N . LYS A 1 86 ? 19.592 11.284 -14.560 1.00 38.84 86 LYS A N 1
ATOM 639 C CA . LYS A 1 86 ? 19.109 11.609 -13.213 1.00 38.84 86 LYS A CA 1
ATOM 640 C C . LYS A 1 86 ? 19.318 13.110 -12.972 1.00 38.84 86 LYS A C 1
ATOM 642 O O . LYS A 1 86 ? 20.440 13.558 -12.738 1.00 38.84 86 LYS A O 1
ATOM 647 N N . LYS A 1 87 ? 18.255 13.914 -13.071 1.00 31.56 87 LYS A N 1
ATOM 648 C CA . LYS A 1 87 ? 18.233 15.246 -12.458 1.00 31.56 87 LYS A CA 1
ATOM 649 C C . LYS A 1 87 ? 17.961 15.035 -10.975 1.00 31.56 87 LYS A C 1
ATOM 651 O O . LYS A 1 87 ? 16.816 14.989 -10.544 1.00 31.56 87 LYS A O 1
ATOM 656 N N . THR A 1 88 ? 19.034 14.871 -10.212 1.00 35.31 88 THR A N 1
ATOM 657 C CA . THR A 1 88 ? 19.000 14.983 -8.755 1.00 35.31 88 THR A CA 1
ATOM 658 C C . THR A 1 88 ? 18.582 16.410 -8.410 1.00 35.31 88 THR A C 1
ATOM 660 O O . THR A 1 88 ? 19.374 17.345 -8.532 1.00 35.31 88 THR A O 1
ATOM 663 N N . VAL A 1 89 ? 17.322 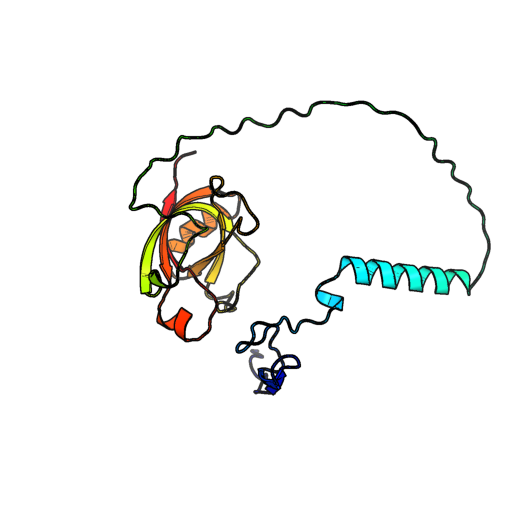16.586 -8.022 1.00 34.72 89 VAL A N 1
ATOM 664 C CA . VAL A 1 89 ? 16.880 17.789 -7.317 1.00 34.72 89 VAL A CA 1
ATOM 665 C C . VAL A 1 89 ? 17.447 17.698 -5.893 1.00 34.72 89 VAL A C 1
ATOM 667 O O . VAL A 1 89 ? 17.275 16.659 -5.255 1.00 34.72 89 VAL A O 1
ATOM 670 N N . PRO A 1 90 ? 18.152 18.722 -5.380 1.00 37.16 90 PRO A N 1
ATOM 671 C CA . PRO A 1 90 ? 18.676 18.701 -4.020 1.00 37.16 90 PRO A CA 1
ATOM 672 C C . PRO A 1 90 ? 17.543 18.574 -2.995 1.00 37.16 90 PRO A C 1
ATOM 674 O O . PRO A 1 90 ? 16.607 19.377 -2.983 1.00 37.16 90 PRO A O 1
ATOM 677 N N . LEU A 1 91 ? 17.651 17.557 -2.140 1.00 40.34 91 LEU A N 1
ATOM 678 C CA . LEU A 1 91 ? 16.763 17.291 -1.016 1.00 40.34 91 LEU A CA 1
ATOM 679 C C . LEU A 1 91 ? 16.840 18.454 -0.013 1.00 40.34 91 LEU A C 1
ATOM 681 O O . LEU A 1 91 ? 17.906 18.808 0.488 1.00 40.34 91 LEU A O 1
ATOM 685 N N . VAL A 1 92 ? 15.691 19.065 0.259 1.00 41.00 92 VAL A N 1
ATOM 686 C CA . VAL A 1 92 ? 15.521 20.072 1.309 1.00 41.00 92 VAL A CA 1
ATOM 687 C C . VAL A 1 92 ? 15.637 19.365 2.662 1.00 41.00 92 VAL A C 1
ATOM 689 O O . VAL A 1 92 ? 14.842 18.473 2.945 1.00 41.00 92 VAL A O 1
ATOM 692 N N . ASN A 1 93 ? 16.597 19.776 3.497 1.00 50.59 93 ASN A N 1
ATOM 693 C CA . ASN A 1 93 ? 16.752 19.335 4.891 1.00 50.59 93 ASN A CA 1
ATOM 694 C C . ASN A 1 93 ? 15.633 19.917 5.779 1.00 50.59 93 ASN A C 1
ATOM 696 O O . ASN A 1 93 ? 15.891 20.729 6.667 1.00 50.59 93 ASN A O 1
ATOM 700 N N . ASP A 1 94 ? 14.382 19.557 5.501 1.00 57.69 94 ASP A N 1
ATOM 701 C CA . ASP A 1 94 ? 13.236 19.908 6.333 1.00 57.69 94 ASP A CA 1
ATOM 702 C C . ASP A 1 94 ? 13.008 18.791 7.368 1.00 57.69 94 ASP A C 1
ATOM 704 O O . ASP A 1 94 ? 12.626 17.682 6.989 1.00 57.69 94 ASP A O 1
ATOM 708 N N . PRO A 1 95 ? 13.213 19.045 8.675 1.00 58.50 95 PRO A N 1
ATOM 709 C CA . PRO A 1 95 ? 13.068 18.028 9.718 1.00 58.50 95 PRO A CA 1
ATOM 710 C C . PRO A 1 95 ? 11.631 17.493 9.867 1.00 58.50 95 PRO A C 1
ATOM 712 O O . PRO A 1 95 ? 11.416 16.482 10.552 1.00 58.50 95 PRO A O 1
ATOM 715 N N . THR A 1 96 ? 10.644 18.154 9.251 1.00 60.97 96 THR A N 1
ATOM 716 C CA . THR A 1 96 ? 9.245 17.706 9.226 1.00 60.97 96 THR A CA 1
ATOM 717 C C . THR A 1 96 ? 8.986 16.605 8.194 1.00 60.97 96 THR A C 1
ATOM 719 O O . THR A 1 96 ? 8.016 15.861 8.350 1.00 60.97 96 THR A O 1
ATOM 722 N N . ILE A 1 97 ? 9.872 16.435 7.206 1.00 64.38 97 ILE A N 1
ATOM 723 C CA . ILE A 1 97 ? 9.768 15.410 6.160 1.00 64.38 97 ILE A CA 1
ATOM 724 C C . ILE A 1 97 ? 10.574 14.182 6.582 1.00 64.38 97 ILE A C 1
ATOM 726 O O . ILE A 1 97 ? 11.750 14.285 6.931 1.00 64.38 97 ILE A O 1
ATOM 730 N N . LYS A 1 98 ? 9.939 13.007 6.577 1.00 73.75 98 LYS A N 1
ATOM 731 C CA . LYS A 1 98 ? 10.582 11.745 6.977 1.00 73.75 98 LYS A CA 1
ATOM 732 C C . LYS A 1 98 ? 11.020 10.931 5.758 1.00 73.75 98 LYS A C 1
ATOM 734 O O . LYS A 1 98 ? 10.432 11.048 4.687 1.00 73.75 98 LYS A O 1
ATOM 739 N N . GLN A 1 99 ? 12.050 10.108 5.946 1.00 70.31 99 GLN A N 1
ATOM 740 C CA . GLN A 1 99 ? 12.516 9.129 4.959 1.00 70.31 99 GLN A CA 1
ATOM 741 C C . GLN A 1 99 ? 11.888 7.755 5.232 1.00 70.31 99 GLN A C 1
ATOM 743 O O . GLN A 1 99 ? 11.709 7.364 6.388 1.00 70.31 99 GLN A O 1
ATOM 748 N N . ILE A 1 100 ? 11.588 7.006 4.167 1.00 69.62 100 ILE A N 1
ATOM 749 C CA . ILE A 1 100 ? 10.881 5.712 4.226 1.00 69.62 100 ILE A CA 1
ATOM 750 C C . ILE A 1 100 ? 11.642 4.641 5.026 1.00 69.62 100 ILE A C 1
ATOM 752 O O . ILE A 1 100 ? 11.020 3.844 5.727 1.00 69.62 100 ILE A O 1
ATOM 756 N N . GLY A 1 101 ? 12.979 4.636 4.986 1.00 60.59 101 GLY A N 1
ATOM 757 C CA . GLY A 1 101 ? 13.806 3.612 5.643 1.00 60.59 101 GLY A CA 1
ATOM 758 C C . GLY A 1 101 ? 13.779 3.636 7.177 1.00 60.59 101 GLY A C 1
ATOM 759 O O . GLY A 1 101 ? 14.400 2.796 7.824 1.00 60.59 101 GLY A O 1
ATOM 760 N N . SER A 1 102 ? 13.095 4.602 7.792 1.00 58.44 102 SER A N 1
ATOM 761 C CA . SER A 1 102 ? 13.037 4.780 9.243 1.00 58.44 102 SER A CA 1
ATOM 762 C C . SER A 1 102 ? 11.627 5.155 9.684 1.00 58.44 102 SER A C 1
ATOM 764 O O . SER A 1 102 ? 11.409 6.261 10.171 1.00 58.44 102 SER A O 1
ATOM 766 N N . ILE A 1 103 ? 10.670 4.232 9.542 1.00 65.25 103 ILE A N 1
ATOM 767 C CA . ILE A 1 103 ? 9.365 4.329 10.215 1.00 65.25 103 ILE A CA 1
ATOM 768 C C . ILE A 1 103 ? 9.428 3.522 11.530 1.00 65.25 103 ILE A C 1
ATOM 770 O O . ILE A 1 103 ? 9.026 2.357 11.557 1.00 65.25 103 ILE A O 1
ATOM 774 N N . PRO A 1 104 ? 9.987 4.073 12.627 1.00 62.34 104 PRO A N 1
ATOM 775 C CA . PRO A 1 104 ? 9.990 3.422 13.929 1.00 62.34 104 PRO A CA 1
ATOM 776 C C . PRO A 1 104 ? 8.570 3.267 14.482 1.00 62.34 104 PRO A C 1
ATOM 778 O O . PRO A 1 104 ? 7.634 3.961 14.079 1.00 62.34 104 PRO A O 1
ATOM 781 N N . ALA A 1 105 ? 8.435 2.386 15.476 1.00 66.19 105 ALA A N 1
ATOM 782 C CA . ALA A 1 105 ? 7.192 2.172 16.219 1.00 66.19 105 ALA A CA 1
ATOM 783 C C . ALA A 1 105 ? 6.597 3.476 16.791 1.00 66.19 105 ALA A C 1
ATOM 785 O O . ALA A 1 105 ? 5.391 3.574 16.990 1.00 66.19 105 ALA A O 1
ATOM 786 N N . ASP A 1 106 ? 7.408 4.512 16.989 1.00 70.38 106 ASP A N 1
ATOM 787 C CA . ASP A 1 106 ? 6.944 5.800 17.501 1.00 70.38 106 ASP A CA 1
ATOM 788 C C . ASP A 1 106 ? 5.914 6.488 16.587 1.00 70.38 106 ASP A C 1
ATOM 790 O O . ASP A 1 106 ? 5.138 7.308 17.066 1.00 70.38 106 ASP A O 1
ATOM 794 N N . TYR A 1 107 ? 5.829 6.138 15.298 1.00 76.25 107 TYR A N 1
ATOM 795 C CA . TYR A 1 107 ? 4.836 6.707 14.372 1.00 76.25 107 TYR A CA 1
ATOM 796 C C . TYR A 1 107 ? 3.458 6.033 14.443 1.00 76.25 107 TYR A C 1
ATOM 798 O O . TYR A 1 107 ? 2.519 6.461 13.765 1.00 76.25 107 TYR A O 1
ATOM 806 N N . ILE A 1 108 ? 3.294 5.000 15.274 1.00 80.69 108 ILE A N 1
ATOM 807 C CA . ILE A 1 108 ? 1.999 4.347 15.480 1.00 80.69 108 ILE A CA 1
ATOM 808 C C . ILE A 1 108 ? 1.000 5.354 16.060 1.00 80.69 108 ILE A C 1
ATOM 810 O O . ILE A 1 108 ? 1.196 5.919 17.133 1.00 80.69 108 ILE A O 1
ATOM 814 N N . GLY A 1 109 ? -0.119 5.542 15.363 1.00 81.88 109 GLY A N 1
ATOM 815 C CA . GLY A 1 109 ? -1.169 6.489 15.734 1.00 81.88 109 GLY A CA 1
ATOM 816 C C . GLY A 1 109 ? -0.865 7.944 15.381 1.00 81.88 109 GLY A C 1
ATOM 817 O O . GLY A 1 109 ? -1.652 8.809 15.756 1.00 81.88 109 GLY A O 1
ATOM 818 N N . GLN A 1 110 ? 0.235 8.219 14.675 1.00 84.50 110 GLN A N 1
ATOM 819 C CA . GLN A 1 110 ? 0.621 9.564 14.255 1.00 84.50 110 GLN A CA 1
ATOM 820 C C . GLN A 1 110 ? 0.470 9.751 12.742 1.00 84.50 110 GLN A C 1
ATOM 822 O O . GLN A 1 110 ? 0.476 8.780 11.981 1.00 84.50 110 GLN A O 1
ATOM 827 N N . SER A 1 111 ? 0.360 11.016 12.331 1.00 88.19 111 SER A N 1
ATOM 828 C CA . SER A 1 111 ? 0.438 11.455 10.936 1.00 88.19 111 SER A CA 1
ATOM 829 C C . SER A 1 111 ? 1.779 12.142 10.679 1.00 88.19 111 SER A C 1
ATOM 831 O O . SER A 1 111 ? 2.298 12.841 11.550 1.00 88.19 111 SER A O 1
ATOM 833 N N . PHE A 1 112 ? 2.346 11.957 9.494 1.00 88.69 112 PHE A N 1
ATOM 834 C CA . PHE A 1 112 ? 3.638 12.514 9.099 1.00 88.69 112 PHE A CA 1
ATOM 835 C C . PHE A 1 112 ? 3.698 12.745 7.591 1.00 88.69 112 PHE A C 1
ATOM 837 O O . PHE A 1 112 ? 2.918 12.181 6.825 1.00 88.69 112 PHE A O 1
ATOM 844 N N . VAL A 1 113 ? 4.634 13.595 7.167 1.00 90.44 113 VAL A N 1
ATOM 845 C CA . VAL A 1 113 ? 4.803 13.964 5.760 1.00 90.44 113 VAL A CA 1
ATOM 846 C C . VAL A 1 113 ? 5.984 13.214 5.153 1.00 90.44 113 VAL A C 1
ATOM 848 O O . VAL A 1 113 ? 7.073 13.184 5.733 1.00 90.44 113 VAL A O 1
ATOM 851 N N . LEU A 1 114 ? 5.775 12.637 3.970 1.00 89.00 114 LEU A N 1
ATOM 852 C CA . LEU A 1 114 ? 6.811 12.001 3.154 1.00 89.00 114 LEU A CA 1
ATOM 853 C C . LEU A 1 114 ? 6.857 12.638 1.761 1.00 89.00 114 LEU A C 1
ATOM 855 O O . LEU A 1 114 ? 5.821 13.040 1.231 1.00 89.00 114 LEU A O 1
ATOM 859 N N . LYS A 1 115 ? 8.044 12.669 1.147 1.00 91.38 115 LYS A N 1
ATOM 860 C CA . LYS A 1 115 ? 8.222 12.945 -0.286 1.00 91.38 115 LYS A CA 1
ATOM 861 C C . LYS A 1 115 ? 8.699 11.674 -0.966 1.00 91.38 115 LYS A C 1
ATOM 863 O O . LYS A 1 115 ? 9.752 11.161 -0.613 1.00 91.38 115 LYS A O 1
ATOM 868 N N . VAL A 1 116 ? 7.888 11.143 -1.870 1.00 91.38 116 VAL A N 1
ATOM 869 C CA . VAL A 1 116 ? 8.024 9.770 -2.365 1.00 91.38 116 VAL A CA 1
ATOM 870 C C . VAL A 1 116 ? 7.667 9.702 -3.837 1.00 91.38 116 VAL A C 1
ATOM 872 O O . VAL A 1 116 ? 6.840 10.469 -4.325 1.00 91.38 116 VAL A O 1
ATOM 875 N N . ASN A 1 117 ? 8.233 8.735 -4.535 1.00 92.00 117 ASN A N 1
ATOM 876 C CA . ASN A 1 117 ? 7.630 8.203 -5.742 1.00 92.00 117 ASN A CA 1
ATOM 877 C C . ASN A 1 117 ? 6.520 7.223 -5.345 1.00 92.00 117 ASN A C 1
ATOM 879 O O . ASN A 1 117 ? 6.645 6.514 -4.347 1.00 92.00 117 ASN A O 1
ATOM 883 N N . ALA A 1 118 ? 5.446 7.163 -6.123 1.00 92.88 118 ALA A N 1
ATOM 884 C CA . ALA A 1 118 ? 4.353 6.223 -5.912 1.00 92.88 118 ALA A CA 1
ATOM 885 C C . ALA A 1 118 ? 3.884 5.621 -7.235 1.00 92.88 118 ALA A C 1
ATOM 887 O O . ALA A 1 118 ? 3.923 6.293 -8.263 1.00 92.88 118 ALA A O 1
ATOM 888 N N . LYS A 1 119 ? 3.392 4.381 -7.203 1.00 91.69 119 LYS A N 1
ATOM 889 C CA . LYS A 1 119 ? 2.651 3.738 -8.302 1.00 91.69 119 LYS A CA 1
ATOM 890 C C . LYS A 1 119 ? 1.605 2.772 -7.743 1.00 91.69 119 LYS A C 1
ATOM 892 O O . LYS A 1 119 ? 1.673 2.390 -6.571 1.00 91.69 119 LYS A O 1
ATOM 897 N N . THR A 1 120 ? 0.646 2.354 -8.565 1.00 90.81 120 THR A N 1
ATOM 898 C CA . THR A 1 120 ? -0.284 1.288 -8.168 1.00 90.81 120 THR A CA 1
ATOM 899 C C . THR A 1 120 ? 0.445 -0.038 -8.000 1.00 90.81 120 THR A C 1
ATOM 901 O O . THR A 1 120 ? 1.336 -0.367 -8.783 1.00 90.81 120 THR A O 1
ATOM 904 N N . ALA A 1 121 ? 0.051 -0.811 -6.995 1.00 86.31 121 ALA A N 1
ATOM 905 C CA . ALA A 1 121 ? 0.594 -2.133 -6.742 1.00 86.31 121 ALA A CA 1
ATOM 906 C C . ALA A 1 121 ? -0.507 -3.191 -6.790 1.00 86.31 121 ALA A C 1
ATOM 908 O O . ALA A 1 121 ? -1.598 -2.992 -6.261 1.00 86.31 121 ALA A O 1
ATOM 909 N N . ASP A 1 122 ? -0.163 -4.356 -7.332 1.00 78.62 122 ASP A N 1
ATOM 910 C CA . ASP A 1 122 ? -1.012 -5.553 -7.273 1.00 78.62 122 ASP A CA 1
ATOM 911 C C . ASP A 1 122 ? -0.778 -6.344 -5.974 1.00 78.62 122 ASP A C 1
ATOM 913 O O . ASP A 1 122 ? -1.451 -7.334 -5.684 1.00 78.62 122 ASP A O 1
ATOM 917 N N . TYR A 1 123 ? 0.226 -5.937 -5.188 1.00 70.44 123 TYR A N 1
ATOM 918 C CA . TYR A 1 123 ? 0.574 -6.579 -3.933 1.00 70.44 123 TYR A CA 1
ATOM 919 C C . TYR A 1 123 ? -0.161 -5.931 -2.763 1.00 70.44 123 TYR A C 1
ATOM 921 O O . TYR A 1 123 ? 0.129 -4.814 -2.336 1.00 70.44 123 TYR A O 1
ATOM 929 N N . TYR A 1 124 ? -1.072 -6.708 -2.197 1.00 64.56 124 TYR A N 1
ATOM 930 C CA . TYR A 1 124 ? -1.763 -6.403 -0.960 1.00 64.56 124 TYR A CA 1
ATOM 931 C C . TYR A 1 124 ? -1.010 -7.038 0.208 1.00 64.56 124 TYR A C 1
ATOM 933 O O . TYR A 1 124 ? -0.879 -8.263 0.308 1.00 64.56 124 TYR A O 1
ATOM 941 N N . ASN A 1 125 ? -0.467 -6.196 1.087 1.00 57.06 125 ASN A N 1
ATOM 942 C CA . ASN A 1 125 ? 0.298 -6.657 2.236 1.00 57.06 125 ASN A CA 1
ATOM 943 C C . ASN A 1 125 ? -0.580 -6.804 3.489 1.00 57.06 125 ASN A C 1
ATOM 945 O O . ASN A 1 125 ? -1.527 -6.048 3.696 1.00 57.06 125 ASN A O 1
ATOM 949 N N . TYR A 1 126 ? -0.220 -7.785 4.323 1.00 56.06 126 TYR A N 1
ATOM 950 C CA . TYR A 1 126 ? -0.796 -8.152 5.625 1.00 56.06 126 TYR A CA 1
ATOM 951 C C . TYR A 1 126 ? -1.724 -7.101 6.278 1.00 56.06 126 TYR A C 1
ATOM 953 O O . TYR A 1 126 ? -1.259 -6.230 6.999 1.00 56.06 126 TYR A O 1
ATOM 961 N N . GLY A 1 127 ? -3.041 -7.232 6.125 1.00 54.94 127 GLY A N 1
ATOM 962 C CA . GLY A 1 127 ? -4.013 -6.414 6.872 1.00 54.94 127 GLY A CA 1
ATOM 963 C C . GLY A 1 127 ? -4.983 -5.603 6.020 1.00 54.94 127 GLY A C 1
ATOM 964 O O . GLY A 1 127 ? -5.995 -5.124 6.540 1.00 54.94 127 GLY A O 1
ATOM 965 N N . PHE A 1 128 ? -4.720 -5.521 4.715 1.00 64.50 128 PHE A N 1
ATOM 966 C CA . PHE A 1 128 ? -5.703 -5.122 3.713 1.00 64.50 128 PHE A CA 1
ATOM 967 C C . PHE A 1 128 ? -5.744 -6.173 2.612 1.00 64.50 128 PHE A C 1
ATOM 969 O O . PHE A 1 128 ? -5.017 -6.077 1.639 1.00 64.50 128 PHE A O 1
ATOM 976 N N . ASP A 1 129 ? -6.570 -7.196 2.797 1.00 62.16 129 ASP A N 1
ATOM 977 C CA . ASP A 1 129 ? -6.947 -8.179 1.774 1.00 62.16 129 ASP A CA 1
ATOM 978 C C . ASP A 1 129 ? -8.272 -7.816 1.083 1.00 62.16 129 ASP A C 1
ATOM 980 O O . ASP A 1 129 ? -8.703 -8.483 0.145 1.00 62.16 129 ASP A O 1
ATOM 984 N N . ASP A 1 130 ? -8.915 -6.736 1.530 1.00 74.69 130 ASP A N 1
ATOM 985 C CA . ASP A 1 130 ? -10.138 -6.224 0.933 1.00 74.69 130 ASP A CA 1
ATOM 986 C C . ASP A 1 130 ? -9.822 -5.344 -0.283 1.00 74.69 130 ASP A C 1
ATOM 988 O O . ASP A 1 130 ? -9.906 -4.109 -0.251 1.00 74.69 130 ASP A O 1
ATOM 992 N N . GLU A 1 131 ? -9.469 -6.011 -1.381 1.00 73.25 131 GLU A N 1
ATOM 993 C CA . GLU A 1 131 ? -9.259 -5.403 -2.697 1.00 73.25 131 GLU A CA 1
ATOM 994 C C . GLU A 1 131 ? -10.500 -4.643 -3.183 1.00 73.25 131 GLU A C 1
ATOM 996 O O . GLU A 1 131 ? -10.401 -3.784 -4.055 1.00 73.25 131 GLU A O 1
ATOM 1001 N N . THR A 1 132 ? -11.687 -4.911 -2.631 1.00 80.31 132 THR A N 1
ATOM 1002 C CA . THR A 1 132 ? -12.912 -4.183 -2.992 1.00 80.31 132 THR A CA 1
ATOM 1003 C C . THR A 1 132 ? -13.010 -2.830 -2.299 1.00 80.31 132 THR A C 1
ATOM 1005 O O . THR A 1 132 ? -13.661 -1.925 -2.821 1.00 80.31 132 THR A O 1
ATOM 1008 N N . LYS A 1 133 ? -12.316 -2.660 -1.171 1.00 83.62 133 LYS A N 1
ATOM 1009 C CA . LYS A 1 133 ? -12.351 -1.443 -0.361 1.00 83.62 133 LYS A CA 1
ATOM 1010 C C . LYS A 1 133 ? -11.114 -0.567 -0.510 1.00 83.62 133 LYS A C 1
ATOM 1012 O O . LYS A 1 133 ? -11.230 0.645 -0.346 1.00 83.62 133 LYS A O 1
ATOM 1017 N N . TYR A 1 134 ? -9.960 -1.132 -0.863 1.00 85.81 134 TYR A N 1
ATOM 1018 C CA . TYR A 1 134 ? -8.704 -0.379 -0.921 1.00 85.81 134 TYR A CA 1
ATOM 1019 C C . TYR A 1 134 ? -7.942 -0.556 -2.235 1.00 85.81 134 TYR A C 1
ATOM 1021 O O . TYR A 1 134 ? -7.939 -1.625 -2.849 1.00 85.81 134 TYR A O 1
ATOM 1029 N N . TYR A 1 135 ? -7.257 0.504 -2.650 1.00 86.94 135 TYR A N 1
ATOM 1030 C CA . TYR A 1 135 ? -6.156 0.424 -3.604 1.00 86.94 135 TYR A CA 1
ATOM 1031 C C . TYR A 1 135 ? -4.843 0.253 -2.846 1.00 86.94 135 TYR A C 1
ATOM 1033 O O . TYR A 1 135 ? -4.617 0.956 -1.858 1.00 86.94 135 TYR A O 1
ATOM 1041 N N . ALA A 1 136 ? -3.991 -0.656 -3.317 1.00 88.31 136 ALA A N 1
ATOM 1042 C CA . ALA A 1 136 ? -2.624 -0.796 -2.840 1.00 88.31 136 ALA A CA 1
ATOM 1043 C C . ALA A 1 136 ? -1.687 0.068 -3.689 1.00 88.31 136 ALA A C 1
ATOM 1045 O O . ALA A 1 136 ? -1.790 0.102 -4.917 1.00 88.31 136 ALA A O 1
ATOM 1046 N N . LEU A 1 137 ? -0.777 0.769 -3.022 1.00 89.69 137 LEU A N 1
ATOM 1047 C CA . LEU A 1 137 ? 0.238 1.605 -3.645 1.00 89.69 137 LEU A CA 1
ATOM 1048 C C . LEU A 1 137 ? 1.611 1.150 -3.169 1.00 89.69 137 LEU A C 1
ATOM 1050 O O . LEU A 1 137 ? 1.807 0.902 -1.981 1.00 89.69 137 LEU A O 1
ATOM 1054 N N . GLU A 1 138 ? 2.559 1.069 -4.090 1.00 89.75 138 GLU A N 1
ATOM 1055 C CA . GLU A 1 138 ? 3.975 0.951 -3.760 1.00 89.75 138 GLU A CA 1
ATOM 1056 C C . GLU A 1 138 ? 4.565 2.357 -3.759 1.00 89.75 138 GLU A C 1
ATOM 1058 O O . GLU A 1 138 ? 4.385 3.096 -4.732 1.00 89.75 138 GLU A O 1
ATOM 1063 N N . ILE A 1 139 ? 5.249 2.727 -2.675 1.00 90.25 139 ILE A N 1
ATOM 1064 C CA . ILE A 1 139 ? 5.948 4.005 -2.575 1.00 90.25 139 ILE A CA 1
ATOM 1065 C C . ILE A 1 139 ? 7.418 3.809 -2.218 1.00 90.25 139 ILE A C 1
ATOM 1067 O O . ILE A 1 139 ? 7.757 2.910 -1.448 1.00 90.25 139 ILE A O 1
ATOM 1071 N N . TRP A 1 140 ? 8.280 4.657 -2.765 1.00 89.19 140 TRP A N 1
ATOM 1072 C CA . TRP A 1 140 ? 9.725 4.601 -2.558 1.00 89.19 140 TRP A CA 1
ATOM 1073 C C . TRP A 1 140 ? 10.358 5.987 -2.562 1.00 89.19 140 TRP A C 1
ATOM 1075 O O . TRP A 1 140 ? 9.764 6.960 -3.028 1.00 89.19 140 TRP A O 1
ATOM 1085 N N . ASP A 1 141 ? 11.572 6.071 -2.036 1.00 87.19 141 ASP A N 1
ATOM 1086 C CA . ASP A 1 141 ? 12.375 7.287 -1.991 1.00 87.19 141 ASP A CA 1
ATOM 1087 C C . ASP A 1 141 ? 13.750 6.980 -2.594 1.00 87.19 141 ASP A C 1
ATOM 1089 O O . ASP A 1 141 ? 14.540 6.258 -1.993 1.00 87.19 141 ASP A O 1
ATOM 1093 N N . ASP A 1 142 ? 14.039 7.542 -3.774 1.00 81.06 142 ASP A N 1
ATOM 1094 C CA . ASP A 1 142 ? 15.301 7.318 -4.504 1.00 81.06 142 ASP A CA 1
ATOM 1095 C C . ASP A 1 142 ? 16.544 7.865 -3.766 1.00 81.06 142 ASP A C 1
ATOM 1097 O O . ASP A 1 142 ? 17.666 7.730 -4.266 1.00 81.06 142 ASP A O 1
ATOM 1101 N N . SER A 1 143 ? 16.363 8.557 -2.632 1.00 77.88 143 SER A N 1
ATOM 1102 C CA . SER A 1 143 ? 17.450 9.022 -1.762 1.00 77.88 143 SER A CA 1
ATOM 1103 C C . SER A 1 143 ? 17.874 8.006 -0.698 1.00 77.88 143 SER A C 1
ATOM 1105 O O . SER A 1 143 ? 18.885 8.225 -0.028 1.00 77.88 143 SER A O 1
ATOM 1107 N N . VAL A 1 144 ? 17.129 6.908 -0.540 1.00 69.81 144 VAL A N 1
ATOM 1108 C CA . VAL A 1 144 ? 17.418 5.833 0.415 1.00 69.81 144 VAL A CA 1
ATOM 1109 C C . VAL A 1 144 ? 17.983 4.636 -0.356 1.00 69.81 144 VAL A C 1
ATOM 1111 O O . VAL A 1 144 ? 17.266 4.016 -1.127 1.00 69.81 144 VAL A O 1
ATOM 1114 N N . ASP A 1 145 ? 19.261 4.307 -0.150 1.00 61.97 145 ASP A N 1
ATOM 1115 C CA . ASP A 1 145 ? 19.892 3.115 -0.740 1.00 61.97 145 ASP A CA 1
ATOM 1116 C C . ASP A 1 145 ? 19.671 1.873 0.162 1.00 61.97 145 ASP A C 1
ATOM 1118 O O . ASP A 1 145 ? 19.987 1.924 1.356 1.00 61.97 145 ASP A O 1
ATOM 1122 N N . GLY A 1 146 ? 19.204 0.734 -0.379 1.00 60.38 146 GLY A N 1
ATOM 1123 C CA . GLY A 1 146 ? 19.269 -0.586 0.286 1.00 60.38 146 GLY A CA 1
ATOM 1124 C C . GLY A 1 146 ? 18.033 -1.489 0.123 1.00 60.38 146 GLY A C 1
ATOM 1125 O O . GLY A 1 146 ? 17.051 -1.117 -0.486 1.00 60.38 146 GLY A O 1
ATOM 1126 N N . ASP A 1 147 ? 18.028 -2.683 0.734 1.00 54.62 147 ASP A N 1
ATOM 1127 C CA . ASP A 1 147 ? 16.971 -3.715 0.561 1.00 54.62 147 ASP A CA 1
ATOM 1128 C C . ASP A 1 147 ? 15.530 -3.304 0.984 1.00 54.62 147 ASP A C 1
ATOM 1130 O O . ASP A 1 147 ? 14.593 -4.100 0.875 1.00 54.62 147 ASP A O 1
ATOM 1134 N N . LEU A 1 148 ? 15.334 -2.084 1.497 1.00 60.09 148 LEU A N 1
ATOM 1135 C CA . LEU A 1 148 ? 14.043 -1.492 1.874 1.00 60.09 148 LEU A CA 1
ATOM 1136 C C . LEU A 1 148 ? 13.611 -0.410 0.872 1.00 60.09 148 LEU A C 1
ATOM 1138 O O . LEU A 1 148 ? 13.052 0.613 1.266 1.00 60.09 148 LEU A O 1
ATOM 1142 N N . ASP A 1 149 ? 13.877 -0.650 -0.412 1.00 68.44 149 ASP A N 1
ATOM 1143 C CA . ASP A 1 149 ? 13.634 0.306 -1.494 1.00 68.44 149 ASP A CA 1
ATOM 1144 C C . ASP A 1 149 ? 12.173 0.759 -1.579 1.00 68.44 149 ASP A C 1
ATOM 1146 O O . ASP A 1 149 ? 11.916 1.846 -2.070 1.00 68.44 149 ASP A O 1
ATOM 1150 N N . SER A 1 150 ? 11.194 -0.005 -1.082 1.00 82.19 150 SER A N 1
ATOM 1151 C CA . SER A 1 150 ? 9.796 0.420 -1.110 1.00 82.19 150 SER A CA 1
ATOM 1152 C C . SER A 1 150 ? 8.970 -0.064 0.079 1.00 82.19 150 SER A C 1
ATOM 1154 O O . SER A 1 150 ? 9.231 -1.099 0.699 1.00 82.19 150 SER A O 1
ATOM 1156 N N . ILE A 1 151 ? 7.925 0.700 0.394 1.00 84.19 151 ILE A N 1
ATOM 1157 C CA . ILE A 1 151 ? 6.879 0.312 1.341 1.00 84.19 151 ILE A CA 1
ATOM 1158 C C . ILE A 1 151 ? 5.511 0.382 0.675 1.00 84.19 151 ILE A C 1
ATOM 1160 O O . ILE A 1 151 ? 5.276 1.156 -0.251 1.00 84.19 151 ILE A O 1
ATOM 1164 N N . TYR A 1 152 ? 4.587 -0.435 1.173 1.00 86.75 152 TYR A N 1
ATOM 1165 C CA . TYR A 1 152 ? 3.227 -0.482 0.655 1.00 86.75 152 TYR A CA 1
ATOM 1166 C C . TYR A 1 152 ? 2.304 0.390 1.502 1.00 86.75 152 TYR A C 1
ATOM 1168 O O . TYR A 1 152 ? 2.253 0.258 2.729 1.00 86.75 152 TYR A O 1
ATOM 1176 N N . ALA A 1 153 ? 1.559 1.255 0.826 1.00 88.81 153 ALA A N 1
ATOM 1177 C CA . ALA A 1 153 ? 0.535 2.119 1.390 1.00 88.81 153 ALA A CA 1
ATOM 1178 C C . ALA A 1 153 ? -0.835 1.776 0.796 1.00 88.81 153 ALA A C 1
ATOM 1180 O O . ALA A 1 153 ? -0.940 1.035 -0.184 1.00 88.81 153 ALA A O 1
ATOM 1181 N N . TYR A 1 154 ? -1.898 2.322 1.379 1.00 88.31 154 TYR A N 1
ATOM 1182 C CA . TYR A 1 154 ? -3.250 2.115 0.870 1.00 88.31 154 TYR A CA 1
ATOM 1183 C C . TYR A 1 154 ? -4.080 3.393 0.837 1.00 88.31 154 TYR A C 1
ATOM 1185 O O . TYR A 1 154 ? -3.896 4.321 1.632 1.00 88.31 154 TYR A O 1
ATOM 1193 N N . VAL A 1 155 ? -5.042 3.383 -0.083 1.00 88.50 155 VAL A N 1
ATOM 1194 C CA . VAL A 1 155 ? -6.067 4.413 -0.270 1.00 88.50 155 VAL A CA 1
ATOM 1195 C C . VAL A 1 155 ? -7.437 3.742 -0.250 1.00 88.50 155 VAL A C 1
ATOM 1197 O O . VAL A 1 155 ? -7.644 2.745 -0.941 1.00 88.50 155 VAL A O 1
ATOM 1200 N N . ASP A 1 156 ? -8.383 4.265 0.533 1.00 85.81 156 ASP A N 1
ATOM 1201 C CA . ASP A 1 156 ? -9.772 3.784 0.514 1.00 85.81 156 ASP A CA 1
ATOM 1202 C C . ASP A 1 156 ? -10.449 4.197 -0.802 1.00 85.81 156 ASP A C 1
ATOM 1204 O O . ASP A 1 156 ? -10.377 5.354 -1.223 1.00 85.81 156 ASP A O 1
ATOM 1208 N N . LYS A 1 157 ? -11.103 3.246 -1.475 1.00 84.31 157 LYS A N 1
ATOM 1209 C CA . LYS A 1 157 ? -11.759 3.468 -2.773 1.00 84.31 157 LYS A CA 1
ATOM 1210 C C . LYS A 1 157 ? -12.932 4.443 -2.689 1.00 84.31 157 LYS A C 1
ATOM 1212 O O . LYS A 1 157 ? -13.315 4.999 -3.719 1.00 84.31 157 LYS A O 1
ATOM 1217 N N . ASN A 1 158 ? -13.497 4.634 -1.499 1.00 82.38 158 ASN A N 1
ATOM 1218 C CA . ASN A 1 158 ? -14.609 5.550 -1.246 1.00 82.38 158 ASN A CA 1
ATOM 1219 C C . ASN A 1 158 ? -14.148 6.927 -0.742 1.00 82.38 158 ASN A C 1
ATOM 1221 O O . ASN A 1 158 ? -14.986 7.791 -0.494 1.00 82.38 158 ASN A O 1
ATOM 1225 N N . ASP A 1 159 ? -12.841 7.138 -0.578 1.00 80.56 159 ASP A N 1
ATOM 1226 C CA . ASP A 1 159 ? -12.269 8.407 -0.133 1.00 80.56 159 ASP A CA 1
ATOM 1227 C C . ASP A 1 159 ? -11.996 9.338 -1.331 1.00 80.56 159 ASP A C 1
ATOM 1229 O O . ASP A 1 159 ? -11.810 8.917 -2.478 1.00 80.56 159 ASP A O 1
ATOM 1233 N N . THR A 1 160 ? -11.922 10.632 -1.043 1.00 78.69 160 THR A N 1
ATOM 1234 C CA . THR A 1 160 ? -11.455 11.711 -1.923 1.00 78.69 160 THR A CA 1
ATOM 1235 C C . THR A 1 160 ? -10.117 11.399 -2.601 1.00 78.69 160 THR A C 1
ATOM 1237 O O . THR A 1 160 ? -9.874 11.813 -3.736 1.00 78.69 160 THR A O 1
ATOM 1240 N N . ASN A 1 161 ? -9.291 10.573 -1.959 1.00 81.75 161 ASN A N 1
ATOM 1241 C CA . ASN A 1 161 ? -8.005 10.114 -2.466 1.00 81.75 161 ASN A CA 1
ATOM 1242 C C . ASN A 1 161 ? -8.098 9.153 -3.667 1.00 81.75 161 ASN A C 1
ATOM 1244 O O . ASN A 1 161 ? -7.078 8.889 -4.297 1.00 81.75 161 ASN A O 1
ATOM 1248 N N . LYS A 1 162 ? -9.287 8.682 -4.079 1.00 79.50 162 LYS A N 1
ATOM 1249 C CA . LYS A 1 162 ? -9.459 7.885 -5.314 1.00 79.50 162 LYS A CA 1
ATOM 1250 C C . LYS A 1 162 ? -8.879 8.568 -6.561 1.00 79.50 162 LYS A C 1
ATOM 1252 O O . LYS A 1 162 ? -8.420 7.880 -7.470 1.00 79.50 162 LYS A O 1
ATOM 1257 N N . GLN A 1 163 ? -8.880 9.903 -6.611 1.00 84.06 163 GLN A N 1
ATOM 1258 C CA . GLN A 1 163 ? -8.304 10.652 -7.735 1.00 84.06 163 GLN A CA 1
ATOM 1259 C C . GLN A 1 163 ? -6.798 10.411 -7.895 1.00 84.06 163 GLN A C 1
ATOM 1261 O O . GLN A 1 163 ? -6.319 10.404 -9.026 1.00 84.06 163 GLN A O 1
ATOM 1266 N N . LEU A 1 164 ? -6.081 10.144 -6.794 1.00 85.56 164 LEU A N 1
ATOM 1267 C CA . LEU A 1 164 ? -4.664 9.782 -6.827 1.00 85.56 164 LEU A CA 1
ATOM 1268 C C . LEU A 1 164 ? -4.448 8.546 -7.686 1.00 85.56 164 LEU A C 1
ATOM 1270 O O . LEU A 1 164 ? -3.587 8.519 -8.552 1.00 85.56 164 LEU A O 1
ATOM 1274 N N . VAL A 1 165 ? -5.260 7.518 -7.452 1.00 84.94 165 VAL A N 1
ATOM 1275 C CA . VAL A 1 165 ? -5.074 6.220 -8.098 1.00 84.94 165 VAL A CA 1
ATOM 1276 C C . VAL A 1 165 ? -5.227 6.341 -9.601 1.00 84.94 165 VAL A C 1
ATOM 1278 O O . VAL A 1 165 ? -4.406 5.794 -10.320 1.00 84.94 165 VAL A O 1
ATOM 1281 N N . ASN A 1 166 ? -6.188 7.135 -10.074 1.00 83.25 166 ASN A N 1
ATOM 1282 C CA . ASN A 1 166 ? -6.336 7.396 -11.503 1.00 83.25 166 ASN A CA 1
ATOM 1283 C C . ASN A 1 166 ? -5.077 8.031 -12.121 1.00 83.25 166 ASN A C 1
ATOM 1285 O O . ASN A 1 166 ? -4.770 7.731 -13.266 1.00 83.25 166 ASN A O 1
ATOM 1289 N N . GLN A 1 167 ? -4.343 8.874 -11.382 1.00 83.19 167 GLN A N 1
ATOM 1290 C CA . GLN A 1 167 ? -3.071 9.440 -11.855 1.00 83.19 167 GLN A CA 1
ATOM 1291 C C . GLN A 1 167 ? -1.927 8.419 -11.845 1.00 83.19 167 GLN A C 1
ATOM 1293 O O . GLN A 1 167 ? -0.990 8.539 -12.626 1.00 83.19 167 GLN A O 1
ATOM 1298 N N . LEU A 1 168 ? -2.002 7.419 -10.966 1.00 85.50 168 LEU A N 1
ATOM 1299 C CA . LEU A 1 168 ? -0.978 6.389 -10.796 1.00 85.50 168 LEU A CA 1
ATOM 1300 C C . LEU A 1 168 ? -1.155 5.173 -11.720 1.00 85.50 168 LEU A C 1
ATOM 1302 O O . LEU A 1 168 ? -0.264 4.327 -11.754 1.00 85.50 168 LEU A O 1
ATOM 1306 N N . LEU A 1 169 ? -2.283 5.057 -12.435 1.00 80.12 169 LEU A N 1
ATOM 1307 C CA . LEU A 1 169 ? -2.554 3.925 -13.334 1.00 80.12 169 LEU A CA 1
ATOM 1308 C C . LEU A 1 169 ? -1.587 3.871 -14.525 1.00 80.12 169 LEU A C 1
ATOM 1310 O O . LEU A 1 169 ? -1.254 2.781 -14.984 1.00 80.12 169 LEU A O 1
ATOM 1314 N N . ASP A 1 170 ? -1.132 5.031 -15.001 1.00 74.94 170 ASP A N 1
ATOM 1315 C CA . ASP A 1 170 ? -0.354 5.132 -16.239 1.00 74.94 170 ASP A CA 1
ATOM 1316 C C . ASP A 1 170 ? 1.160 5.253 -15.994 1.00 74.94 170 ASP A C 1
ATOM 1318 O O . ASP A 1 170 ? 1.962 4.913 -16.867 1.00 74.94 170 ASP A O 1
ATOM 1322 N N . SER A 1 171 ? 1.581 5.728 -14.816 1.00 82.19 171 SER A N 1
ATOM 1323 C CA . SER A 1 171 ? 2.996 5.913 -14.480 1.00 82.19 171 SER A CA 1
ATOM 1324 C C . SER A 1 171 ? 3.236 6.103 -12.983 1.00 82.19 171 SER A C 1
ATOM 1326 O O . SER A 1 171 ? 2.322 6.389 -12.211 1.00 82.19 171 SER A O 1
ATOM 1328 N N . SER A 1 172 ? 4.504 6.029 -12.575 1.00 87.44 172 SER A N 1
ATOM 1329 C CA . SER A 1 172 ? 4.918 6.504 -11.257 1.00 87.44 172 SER A CA 1
ATOM 1330 C C . SER A 1 172 ? 4.853 8.029 -11.165 1.00 87.44 172 SER A C 1
ATOM 1332 O O . SER A 1 172 ? 5.260 8.709 -12.106 1.00 87.44 172 SER A O 1
ATOM 1334 N N . VAL A 1 173 ? 4.416 8.567 -10.028 1.00 90.81 173 VAL A N 1
ATOM 1335 C CA . VAL A 1 173 ? 4.320 10.017 -9.786 1.00 90.81 173 VAL A CA 1
ATOM 1336 C C . VAL A 1 173 ? 5.064 10.380 -8.506 1.00 90.81 173 VAL A C 1
ATOM 1338 O O . VAL A 1 173 ? 5.001 9.642 -7.522 1.00 90.81 173 VAL A O 1
ATOM 1341 N N . GLN A 1 174 ? 5.749 11.526 -8.506 1.00 92.38 174 GLN A N 1
ATOM 1342 C CA . GLN A 1 174 ? 6.310 12.101 -7.286 1.00 92.38 174 GLN A CA 1
ATOM 1343 C C . GLN A 1 174 ? 5.233 12.827 -6.489 1.00 92.38 174 GLN A C 1
ATOM 1345 O O . GLN A 1 174 ? 4.523 13.700 -6.992 1.00 92.38 174 GLN A O 1
ATOM 1350 N N . LEU A 1 175 ? 5.131 12.478 -5.216 1.00 92.88 175 LEU A N 1
ATOM 1351 C CA . LEU A 1 175 ? 4.115 12.964 -4.304 1.00 92.88 175 LEU A CA 1
ATOM 1352 C C . LEU A 1 175 ? 4.762 13.504 -3.037 1.00 92.88 175 LEU A C 1
ATOM 1354 O O . LEU A 1 175 ? 5.730 12.950 -2.521 1.00 92.88 175 LEU A O 1
ATOM 1358 N N . GLU A 1 176 ? 4.155 14.545 -2.485 1.00 93.31 176 GLU A N 1
ATOM 1359 C CA . GLU A 1 176 ? 4.222 14.801 -1.054 1.00 93.31 176 GLU A CA 1
ATOM 1360 C C . GLU A 1 176 ? 2.936 14.251 -0.446 1.00 93.31 176 GLU A C 1
ATOM 1362 O O . GLU A 1 176 ? 1.839 14.668 -0.828 1.00 93.31 176 GLU A O 1
ATOM 1367 N N . ILE A 1 177 ? 3.068 13.287 0.460 1.00 92.25 177 ILE A N 1
ATOM 1368 C CA . ILE A 1 177 ? 1.940 12.614 1.101 1.00 92.25 177 ILE A CA 1
ATOM 1369 C C . ILE A 1 177 ? 1.917 12.935 2.587 1.00 92.25 177 ILE A C 1
ATOM 1371 O O . ILE A 1 177 ? 2.957 12.935 3.243 1.00 92.25 177 ILE A O 1
ATOM 1375 N N . ASN A 1 178 ? 0.723 13.174 3.119 1.00 92.44 178 ASN A N 1
ATOM 1376 C CA . ASN A 1 178 ? 0.459 13.057 4.542 1.00 92.44 178 ASN A CA 1
ATOM 1377 C C . ASN A 1 178 ? -0.053 11.641 4.791 1.00 92.44 178 ASN A C 1
ATOM 1379 O O . ASN A 1 178 ? -1.066 11.228 4.216 1.00 92.44 178 ASN A O 1
ATOM 1383 N N . ALA A 1 179 ? 0.681 10.892 5.597 1.00 91.00 179 ALA A N 1
ATOM 1384 C CA . ALA A 1 179 ? 0.425 9.494 5.852 1.00 91.00 179 ALA A CA 1
ATOM 1385 C C . ALA A 1 179 ? 0.293 9.228 7.347 1.00 91.00 179 ALA A C 1
ATOM 1387 O O . ALA A 1 179 ? 0.914 9.908 8.161 1.00 91.00 179 ALA A O 1
ATOM 1388 N N . SER A 1 180 ? -0.484 8.212 7.710 1.00 89.94 180 SER A N 1
ATOM 1389 C CA . SER A 1 180 ? -0.634 7.782 9.098 1.00 89.94 180 SER A CA 1
ATOM 1390 C C . SER A 1 180 ? -0.544 6.278 9.260 1.00 89.94 180 SER A C 1
ATOM 1392 O O . SER A 1 180 ? -0.837 5.508 8.343 1.00 89.94 180 SER A O 1
ATOM 1394 N N . ILE A 1 181 ? -0.178 5.851 10.468 1.00 85.62 181 ILE A N 1
ATOM 1395 C CA . ILE A 1 181 ? -0.232 4.448 10.893 1.00 85.62 181 ILE A CA 1
ATOM 1396 C C . ILE A 1 181 ? -1.414 4.302 11.850 1.00 85.62 181 ILE A C 1
ATOM 1398 O O . ILE A 1 181 ? -1.283 4.643 13.027 1.00 85.62 181 ILE A O 1
ATOM 1402 N N . PRO A 1 182 ? -2.591 3.811 11.424 1.00 84.00 182 PRO A N 1
ATOM 1403 C CA . PRO A 1 182 ? -3.722 3.715 12.336 1.00 84.00 182 PRO A CA 1
ATOM 1404 C C . PRO A 1 182 ? -3.424 2.730 13.469 1.00 84.00 182 PRO A C 1
ATOM 1406 O O . PRO A 1 182 ? -3.275 1.529 13.237 1.00 84.00 182 PRO A O 1
ATOM 1409 N N . LYS A 1 183 ? -3.388 3.231 14.710 1.00 82.94 183 LYS A N 1
ATOM 1410 C CA . LYS A 1 183 ? -3.066 2.439 15.908 1.00 82.94 183 LYS A CA 1
ATOM 1411 C C . LYS A 1 183 ? -3.908 1.164 16.015 1.00 82.94 183 LYS A C 1
ATOM 1413 O O . LYS A 1 183 ? -3.360 0.086 16.200 1.00 82.94 183 LYS A O 1
ATOM 1418 N N . ALA A 1 184 ? -5.215 1.268 15.771 1.00 80.50 184 ALA A N 1
ATOM 1419 C CA . ALA A 1 184 ? -6.126 0.123 15.795 1.00 80.50 184 ALA A CA 1
ATOM 1420 C C . ALA A 1 184 ? -5.758 -0.975 14.775 1.00 80.50 184 ALA A C 1
ATOM 1422 O O . ALA A 1 184 ? -5.915 -2.161 15.054 1.00 80.50 184 ALA A O 1
ATOM 1423 N N . LYS A 1 185 ? -5.251 -0.597 13.593 1.00 75.62 185 LYS A N 1
ATOM 1424 C CA . LYS A 1 185 ? -4.796 -1.555 12.574 1.00 75.62 185 LYS A CA 1
ATOM 1425 C C . LYS A 1 185 ? -3.474 -2.194 12.984 1.00 75.62 185 LYS A C 1
ATOM 1427 O O . LYS A 1 185 ? -3.360 -3.414 12.912 1.00 75.62 185 LYS A O 1
ATOM 1432 N N . TYR A 1 186 ? -2.540 -1.400 13.498 1.00 73.94 186 TYR A N 1
ATOM 1433 C CA . TYR A 1 186 ? -1.265 -1.898 14.008 1.00 73.94 186 TYR A CA 1
ATOM 1434 C C . TYR A 1 186 ? -1.452 -2.909 15.155 1.00 73.94 186 TYR A C 1
ATOM 1436 O O . TYR A 1 186 ? -0.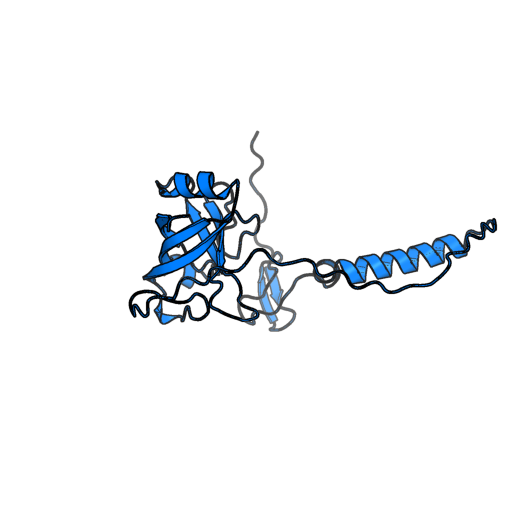956 -4.031 15.090 1.00 73.94 186 TYR A O 1
ATOM 1444 N N . GLU A 1 187 ? -2.234 -2.553 16.177 1.00 74.94 187 GLU A N 1
ATOM 1445 C CA . GLU A 1 187 ? -2.461 -3.388 17.368 1.00 74.94 187 GLU A CA 1
ATOM 1446 C C . GLU A 1 187 ? -3.235 -4.676 17.065 1.00 74.94 187 GLU A C 1
ATOM 1448 O O . GLU A 1 187 ? -3.050 -5.684 17.742 1.00 74.94 187 GLU A O 1
ATOM 1453 N N . SER A 1 188 ? -4.052 -4.687 16.007 1.00 70.94 188 SER A N 1
ATOM 1454 C CA . SER A 1 188 ? -4.742 -5.899 15.546 1.00 70.94 188 SER A CA 1
ATOM 1455 C C . SER A 1 188 ? -3.815 -6.944 14.900 1.00 70.94 188 SER A C 1
ATOM 1457 O O . SER A 1 188 ? -4.283 -7.996 14.464 1.00 70.94 188 SER A O 1
ATOM 1459 N N . GLY A 1 189 ? -2.506 -6.674 14.815 1.00 61.44 189 GLY A N 1
ATOM 1460 C CA . GLY A 1 189 ? -1.537 -7.536 14.133 1.00 61.44 189 GLY A CA 1
ATOM 1461 C C . GLY A 1 189 ? -1.645 -7.475 12.607 1.00 61.44 189 GLY A C 1
ATOM 1462 O O . GLY A 1 189 ? -1.130 -8.347 11.907 1.00 61.44 189 GLY A O 1
ATOM 1463 N N . SER A 1 190 ? -2.334 -6.460 12.080 1.00 58.41 190 SER A N 1
ATOM 1464 C CA . SER A 1 190 ? -2.358 -6.152 10.656 1.00 58.41 190 SER A CA 1
ATOM 1465 C C . SER A 1 190 ? -1.050 -5.429 10.325 1.00 58.41 190 SER A C 1
ATOM 1467 O O . SER A 1 190 ? -0.876 -4.272 10.703 1.00 58.41 190 SER A O 1
ATOM 1469 N N . ASN A 1 191 ? -0.131 -6.093 9.610 1.00 53.56 191 ASN A N 1
ATOM 1470 C CA . ASN A 1 191 ? 1.143 -5.513 9.143 1.00 53.56 191 ASN A CA 1
ATOM 1471 C C . ASN A 1 191 ? 0.956 -4.517 7.974 1.00 53.56 191 ASN A C 1
ATOM 1473 O O . ASN A 1 191 ? 1.756 -4.464 7.038 1.00 53.56 191 ASN A O 1
ATOM 1477 N N . ALA A 1 192 ? -0.135 -3.757 8.004 1.00 53.84 192 ALA A N 1
ATOM 1478 C CA . ALA A 1 192 ? -0.438 -2.715 7.056 1.00 53.84 192 ALA A CA 1
ATOM 1479 C C . ALA A 1 192 ? -0.117 -1.386 7.711 1.00 53.84 192 ALA A C 1
ATOM 1481 O O . ALA A 1 192 ? -0.847 -0.896 8.577 1.00 53.84 192 ALA A O 1
ATOM 1482 N N . PHE A 1 193 ? 1.025 -0.842 7.324 1.00 72.62 193 PHE A N 1
ATOM 1483 C CA . PHE A 1 193 ? 1.669 0.158 8.150 1.00 72.62 193 PHE A CA 1
ATOM 1484 C C . PHE A 1 193 ? 1.296 1.584 7.776 1.00 72.62 193 PHE A C 1
ATOM 1486 O O . PHE A 1 193 ? 1.607 2.467 8.558 1.00 72.62 193 PHE A O 1
ATOM 1493 N N . MET A 1 194 ? 0.617 1.844 6.649 1.00 85.25 194 MET A N 1
ATOM 1494 C CA . MET A 1 194 ? 0.478 3.234 6.218 1.00 85.25 194 MET A CA 1
ATOM 1495 C C . MET A 1 194 ? -0.737 3.548 5.342 1.00 85.25 194 MET A C 1
ATOM 1497 O O . MET A 1 194 ? -0.868 3.056 4.221 1.00 85.25 194 MET A O 1
ATOM 1501 N N . LYS A 1 195 ? -1.606 4.416 5.858 1.00 89.00 195 LYS A N 1
ATOM 1502 C CA . LYS A 1 195 ? -2.710 5.052 5.137 1.00 89.00 195 LYS A CA 1
ATOM 1503 C C . LYS A 1 195 ? -2.216 6.348 4.508 1.00 89.00 195 LYS A C 1
ATOM 1505 O O . LYS A 1 195 ? -1.540 7.113 5.187 1.00 89.00 195 LYS A O 1
ATOM 1510 N N . ILE A 1 196 ? -2.599 6.624 3.264 1.00 90.62 196 ILE A N 1
ATOM 1511 C CA . ILE A 1 196 ? -2.464 7.974 2.699 1.00 90.62 196 ILE A CA 1
ATOM 1512 C C . ILE A 1 196 ? -3.704 8.778 3.092 1.00 90.62 196 ILE A C 1
ATOM 1514 O O . ILE A 1 196 ? -4.820 8.435 2.698 1.00 90.62 196 ILE A O 1
ATOM 1518 N N . ASP A 1 197 ? -3.511 9.825 3.890 1.00 90.06 197 ASP A N 1
ATOM 1519 C CA . ASP A 1 197 ? -4.585 10.709 4.350 1.00 90.06 197 ASP A CA 1
ATOM 1520 C C . ASP A 1 197 ? -4.810 11.867 3.380 1.00 90.06 197 ASP A C 1
ATOM 1522 O O . ASP A 1 197 ? -5.953 12.205 3.073 1.00 90.06 197 ASP A O 1
ATOM 1526 N N . SER A 1 198 ? -3.732 12.444 2.852 1.00 91.69 198 SER A N 1
ATOM 1527 C CA . SER A 1 198 ? -3.782 13.429 1.772 1.00 91.69 198 SER A CA 1
ATOM 1528 C C . SER A 1 198 ? -2.494 13.415 0.958 1.00 91.69 198 SER A C 1
ATOM 1530 O O . SER A 1 198 ? -1.485 12.831 1.359 1.00 91.69 198 SER A O 1
ATOM 1532 N N . TRP A 1 199 ? -2.525 14.038 -0.214 1.00 93.31 199 TRP A N 1
ATOM 1533 C CA . TRP A 1 199 ? -1.398 14.059 -1.136 1.00 93.31 199 TRP A CA 1
ATOM 1534 C C . TRP A 1 199 ? -1.440 15.311 -2.008 1.00 93.31 199 TRP A C 1
ATOM 1536 O O . TRP A 1 199 ? -2.494 15.914 -2.222 1.00 93.31 199 TRP A O 1
ATOM 1546 N N . LYS A 1 200 ? -0.279 15.676 -2.542 1.00 93.50 200 LYS A N 1
ATOM 1547 C CA . LYS A 1 200 ? -0.144 16.609 -3.660 1.00 93.50 200 LYS A CA 1
ATOM 1548 C C . LYS A 1 200 ? 0.966 16.123 -4.584 1.00 93.50 200 LYS A C 1
ATOM 1550 O O . LYS A 1 200 ? 1.979 15.603 -4.116 1.00 93.50 200 LYS A O 1
ATOM 1555 N N . THR A 1 201 ? 0.790 16.308 -5.886 1.00 91.88 201 THR A N 1
ATOM 1556 C CA . THR A 1 201 ? 1.851 16.040 -6.860 1.00 91.88 201 THR A CA 1
ATOM 1557 C C . THR A 1 201 ? 2.983 17.042 -6.686 1.00 91.88 201 THR A C 1
ATOM 1559 O O . THR A 1 201 ? 2.744 18.251 -6.612 1.00 91.88 201 THR A O 1
ATOM 1562 N N . LEU A 1 202 ? 4.213 16.549 -6.663 1.00 88.00 202 LEU A N 1
ATOM 1563 C CA . LEU A 1 202 ? 5.400 17.374 -6.839 1.00 88.00 202 LEU A CA 1
ATOM 1564 C C . LEU A 1 202 ? 5.643 17.462 -8.348 1.00 88.00 202 LEU A C 1
ATOM 1566 O O . LEU A 1 202 ? 5.602 16.445 -9.030 1.00 88.00 202 LEU A O 1
ATOM 1570 N N . GLY A 1 203 ? 5.746 18.686 -8.873 1.00 78.69 203 GLY A N 1
ATOM 1571 C CA . GLY A 1 203 ? 5.683 18.950 -10.314 1.00 78.69 203 GLY A CA 1
ATOM 1572 C C . GLY A 1 203 ? 6.662 18.121 -11.156 1.00 78.69 203 GLY A C 1
ATOM 1573 O O . GLY A 1 203 ? 7.767 17.827 -10.704 1.00 78.69 203 GLY A O 1
ATOM 1574 N N . ASN A 1 204 ? 6.219 17.789 -12.375 1.00 53.53 204 ASN A N 1
ATOM 1575 C CA . ASN A 1 204 ? 7.028 17.201 -13.450 1.00 53.53 204 ASN A CA 1
ATOM 1576 C C . ASN A 1 204 ? 8.156 18.132 -13.914 1.00 53.53 204 ASN A C 1
ATOM 1578 O O . ASN A 1 204 ? 7.925 19.364 -13.955 1.00 53.53 204 ASN A O 1
#